Protein AF-A0A835HUF7-F1 (afdb_monomer)

Mean predicted aligned error: 12.21 Å

Structure (mmCIF, N/CA/C/O backbone):
data_AF-A0A835HUF7-F1
#
_entry.id   AF-A0A835HUF7-F1
#
loop_
_atom_site.group_PDB
_atom_site.id
_atom_site.type_symbol
_atom_site.label_atom_id
_atom_site.label_alt_id
_atom_site.label_comp_id
_atom_site.label_asym_id
_atom_site.label_entity_id
_atom_site.label_seq_id
_atom_site.pdbx_PDB_ins_code
_atom_site.Cartn_x
_atom_site.Cartn_y
_atom_site.Cartn_z
_atom_site.occupancy
_atom_site.B_iso_or_equiv
_atom_site.auth_seq_id
_atom_site.auth_comp_id
_atom_site.auth_asym_id
_atom_site.auth_atom_id
_atom_site.pdbx_PDB_model_num
ATOM 1 N N . MET A 1 1 ? -11.263 0.679 13.165 1.00 40.03 1 MET A N 1
ATOM 2 C CA . MET A 1 1 ? -10.440 0.193 12.040 1.00 40.03 1 MET A CA 1
ATOM 3 C C . MET A 1 1 ? -9.011 0.173 12.537 1.00 40.03 1 MET A C 1
ATOM 5 O O . MET A 1 1 ? -8.499 1.245 12.825 1.00 40.03 1 MET A O 1
ATOM 9 N N . LEU A 1 2 ? -8.419 -1.000 12.745 1.00 31.42 2 LEU A N 1
ATOM 10 C CA . LEU A 1 2 ? -7.024 -1.099 13.158 1.00 31.42 2 LEU A CA 1
ATOM 11 C C . LEU A 1 2 ? -6.184 -0.832 11.910 1.00 31.42 2 LEU A C 1
ATOM 13 O O . LEU A 1 2 ? -5.929 -1.672 11.052 1.00 31.42 2 LEU A O 1
ATOM 17 N N . VAL A 1 3 ? -5.823 0.429 11.747 1.00 42.91 3 VAL A N 1
ATOM 18 C CA . VAL A 1 3 ? -4.884 0.807 10.714 1.00 42.91 3 VAL A CA 1
ATOM 19 C C . VAL A 1 3 ? -3.527 0.358 11.233 1.00 42.91 3 VAL A C 1
ATOM 21 O O . VAL A 1 3 ? -2.909 1.056 12.028 1.00 42.91 3 VAL A O 1
ATOM 24 N N . GLY A 1 4 ? -3.015 -0.785 10.775 1.00 53.16 4 GLY A N 1
ATOM 25 C CA . GLY A 1 4 ? -1.569 -0.963 10.790 1.00 53.16 4 GLY A CA 1
ATOM 26 C C . GLY A 1 4 ? -0.979 0.193 9.986 1.00 53.16 4 GLY A C 1
ATOM 27 O O . GLY A 1 4 ? -0.985 0.150 8.760 1.00 53.16 4 GLY A O 1
ATOM 28 N N . ILE A 1 5 ? -0.563 1.270 10.666 1.00 59.62 5 ILE A N 1
ATOM 29 C CA . ILE A 1 5 ? -0.221 2.554 10.026 1.00 59.62 5 ILE A CA 1
ATOM 30 C C . ILE A 1 5 ? 0.834 2.346 8.952 1.00 59.62 5 ILE A C 1
ATOM 32 O O . ILE A 1 5 ? 0.832 2.986 7.900 1.00 59.62 5 ILE A O 1
ATOM 36 N N . PHE A 1 6 ? 1.735 1.412 9.218 1.00 61.56 6 PHE A N 1
ATOM 37 C CA . PHE A 1 6 ? 2.826 1.098 8.336 1.00 61.56 6 PHE A CA 1
ATOM 38 C C . PHE A 1 6 ? 2.765 -0.356 7.905 1.00 61.56 6 PHE A C 1
ATOM 40 O O . PHE A 1 6 ? 2.598 -1.270 8.711 1.00 61.56 6 PHE A O 1
ATOM 47 N N . CYS A 1 7 ? 2.991 -0.553 6.612 1.00 62.28 7 CYS A N 1
ATOM 48 C CA . CYS A 1 7 ? 3.240 -1.862 6.043 1.00 62.28 7 CYS A CA 1
ATOM 49 C C . CYS A 1 7 ? 4.424 -2.519 6.771 1.00 62.28 7 CYS A C 1
ATOM 51 O O . CYS A 1 7 ? 5.511 -1.942 6.819 1.00 62.28 7 CYS A O 1
ATOM 53 N N . MET A 1 8 ? 4.242 -3.742 7.281 1.00 59.22 8 MET A N 1
ATOM 54 C CA . MET A 1 8 ? 5.285 -4.488 8.014 1.00 59.22 8 MET A CA 1
ATOM 55 C C . MET A 1 8 ? 6.490 -4.903 7.145 1.00 59.22 8 MET A C 1
ATOM 57 O O . MET A 1 8 ? 7.496 -5.394 7.651 1.00 59.22 8 MET A O 1
ATOM 61 N N . VAL A 1 9 ? 6.402 -4.707 5.829 1.00 59.88 9 VAL A N 1
ATOM 62 C CA . VAL A 1 9 ? 7.364 -5.186 4.833 1.00 59.88 9 VAL A CA 1
ATOM 63 C C . VAL A 1 9 ? 8.156 -3.994 4.275 1.00 59.88 9 VAL A C 1
ATOM 65 O O . VAL A 1 9 ? 7.687 -3.311 3.361 1.00 59.88 9 VAL A O 1
ATOM 68 N N . LEU A 1 10 ? 9.331 -3.686 4.850 1.00 54.75 10 LEU A N 1
ATOM 69 C CA . LEU A 1 10 ? 10.110 -2.476 4.522 1.00 54.75 10 LEU A CA 1
ATOM 70 C C . LEU A 1 10 ? 11.591 -2.741 4.227 1.00 54.75 10 LEU A C 1
ATOM 72 O O . LEU A 1 10 ? 12.279 -3.456 4.945 1.00 54.75 10 LEU A O 1
ATOM 76 N N . GLN A 1 11 ? 12.078 -2.081 3.172 1.00 48.53 11 GLN A N 1
ATOM 77 C CA . GLN A 1 11 ? 13.411 -2.230 2.573 1.00 48.53 11 GLN A CA 1
ATOM 78 C C . GLN A 1 11 ? 14.535 -1.479 3.318 1.00 48.53 11 GLN A C 1
ATOM 80 O O . GLN A 1 11 ? 15.694 -1.859 3.194 1.00 48.53 11 GLN A O 1
ATOM 85 N N . ALA A 1 12 ? 14.221 -0.424 4.079 1.00 52.81 12 ALA A N 1
ATOM 86 C CA . ALA A 1 12 ? 15.200 0.391 4.809 1.00 52.81 12 ALA A CA 1
ATOM 87 C C . ALA A 1 12 ? 14.906 0.339 6.311 1.00 52.81 12 ALA A C 1
ATOM 89 O O . ALA A 1 12 ? 14.293 1.263 6.843 1.00 52.81 12 ALA A O 1
ATOM 90 N N . CYS A 1 13 ? 15.275 -0.786 6.936 1.00 63.12 13 CYS A N 1
ATOM 91 C CA . CYS A 1 13 ? 15.188 -1.125 8.365 1.00 63.12 13 CYS A CA 1
ATOM 92 C C . CYS A 1 13 ? 14.581 -0.029 9.267 1.00 63.12 13 CYS A C 1
ATOM 94 O O . CYS A 1 13 ? 15.294 0.672 9.978 1.00 63.12 13 CYS A O 1
ATOM 96 N N . GLY A 1 14 ? 13.255 0.133 9.212 1.00 65.81 14 GLY A N 1
ATOM 97 C CA . GLY A 1 14 ? 12.478 0.994 10.109 1.00 65.81 14 GLY A CA 1
ATOM 98 C C . GLY A 1 14 ? 12.497 2.510 9.855 1.00 65.81 14 GLY A C 1
ATOM 99 O O . GLY A 1 14 ? 11.649 3.192 10.430 1.00 65.81 14 GLY A O 1
ATOM 100 N N . LEU A 1 15 ? 13.383 3.048 9.004 1.00 78.25 15 LEU A N 1
ATOM 101 C CA . LEU A 1 15 ? 13.496 4.500 8.782 1.00 78.25 15 LEU A CA 1
ATOM 102 C C . LEU A 1 15 ? 12.525 5.003 7.707 1.00 78.25 15 LEU A C 1
ATOM 104 O O . LEU A 1 15 ? 11.803 5.974 7.916 1.00 78.25 15 LEU A O 1
ATOM 108 N N . VAL A 1 16 ? 12.490 4.323 6.558 1.00 79.00 16 VAL A N 1
ATOM 109 C CA . VAL A 1 16 ? 11.540 4.631 5.483 1.00 79.00 16 VAL A CA 1
ATOM 110 C C . VAL A 1 16 ? 10.361 3.685 5.609 1.00 79.00 16 VAL A C 1
ATOM 112 O O . VAL A 1 16 ? 10.524 2.470 5.479 1.00 79.00 16 VAL A O 1
ATOM 115 N N . LYS A 1 17 ? 9.175 4.248 5.841 1.00 83.31 17 LYS A N 1
ATOM 116 C CA . LYS A 1 17 ? 7.933 3.496 6.015 1.00 83.31 17 LYS A CA 1
ATOM 117 C C . LYS A 1 17 ? 6.947 3.821 4.899 1.00 83.31 17 LYS A C 1
ATOM 119 O O . LYS A 1 17 ? 6.880 4.954 4.435 1.00 83.31 17 LYS A O 1
ATOM 124 N N . ASN A 1 18 ? 6.190 2.814 4.477 1.00 84.56 18 ASN A N 1
ATOM 125 C CA . ASN A 1 18 ? 5.095 2.968 3.525 1.00 84.56 18 ASN A CA 1
ATOM 126 C C . ASN A 1 18 ? 3.781 2.805 4.285 1.00 84.56 18 ASN A C 1
ATOM 128 O O . ASN A 1 18 ? 3.663 1.884 5.098 1.00 84.56 18 ASN A O 1
ATOM 132 N N . LEU A 1 19 ? 2.817 3.673 3.996 1.00 88.62 19 LEU A N 1
ATOM 133 C CA . LEU A 1 19 ? 1.472 3.585 4.553 1.00 88.62 19 LEU A CA 1
ATOM 134 C C . LEU A 1 19 ? 0.781 2.307 4.052 1.00 88.62 19 LEU A C 1
ATOM 136 O O . LEU A 1 19 ? 1.002 1.876 2.913 1.00 88.62 19 LEU A O 1
ATOM 140 N N . ALA A 1 20 ? -0.026 1.688 4.910 1.00 88.56 20 ALA A N 1
ATOM 141 C CA . ALA A 1 20 ? -0.943 0.633 4.493 1.00 88.56 20 ALA A CA 1
ATOM 142 C C . ALA A 1 20 ? -2.089 1.198 3.629 1.00 88.56 20 ALA A C 1
ATOM 144 O O . ALA A 1 20 ? -2.308 2.410 3.580 1.00 88.56 20 ALA A O 1
ATOM 145 N N . LEU A 1 21 ? -2.813 0.325 2.922 1.00 86.81 21 LEU A N 1
ATOM 146 C CA . LEU A 1 21 ? -3.797 0.738 1.909 1.00 86.81 21 LEU A CA 1
ATOM 147 C C . LEU A 1 21 ? -4.956 1.590 2.460 1.00 86.81 21 LEU A C 1
ATOM 149 O O . LEU A 1 21 ? -5.461 2.441 1.737 1.00 86.81 21 LEU A O 1
ATOM 153 N N . MET A 1 22 ? -5.368 1.371 3.713 1.00 87.06 22 MET A N 1
ATOM 154 C CA . MET A 1 22 ? -6.513 2.054 4.343 1.00 87.06 22 MET A CA 1
ATOM 155 C C . MET A 1 22 ? -6.110 3.152 5.335 1.00 87.06 22 MET A C 1
ATOM 157 O O . MET A 1 22 ? -6.940 3.611 6.118 1.00 87.06 22 MET A O 1
ATOM 161 N N . VAL A 1 23 ? -4.843 3.573 5.341 1.00 86.19 23 VAL A N 1
ATOM 162 C CA . VAL A 1 23 ? -4.401 4.647 6.236 1.00 86.19 23 VAL A CA 1
ATOM 163 C C . VAL A 1 23 ? -5.037 5.966 5.821 1.00 86.19 23 VAL A C 1
ATOM 165 O O . VAL A 1 23 ? -4.908 6.392 4.674 1.00 86.19 23 VAL A O 1
ATOM 168 N N . TYR A 1 24 ? -5.643 6.652 6.786 1.00 84.94 24 TYR A N 1
ATOM 169 C CA . TYR A 1 24 ? -6.109 8.021 6.628 1.00 84.94 24 TYR A CA 1
ATOM 170 C C . TYR A 1 24 ? -5.304 8.948 7.540 1.00 84.94 24 TYR A C 1
ATOM 172 O O . TYR A 1 24 ? -5.243 8.735 8.748 1.00 84.94 24 TYR A O 1
ATOM 180 N N . ILE A 1 25 ? -4.674 9.972 6.960 1.00 84.06 25 ILE A N 1
ATOM 181 C CA . ILE A 1 25 ? -3.936 10.986 7.721 1.00 84.06 25 ILE A CA 1
ATOM 182 C C . ILE A 1 25 ? -4.897 12.119 8.060 1.00 84.06 25 ILE A C 1
ATOM 184 O O . ILE A 1 25 ? -5.559 12.673 7.181 1.00 84.06 25 ILE A O 1
ATOM 188 N N . THR A 1 26 ? -4.960 12.475 9.339 1.00 79.75 26 THR A N 1
ATOM 189 C CA . THR A 1 26 ? -5.807 13.563 9.819 1.00 79.75 26 THR A CA 1
ATOM 190 C C . THR A 1 26 ? -5.375 14.902 9.215 1.00 79.75 26 THR A C 1
ATOM 192 O O . THR A 1 26 ? -4.208 15.291 9.237 1.00 79.75 26 THR A O 1
ATOM 195 N N . VAL A 1 27 ? -6.347 15.633 8.669 1.00 80.19 27 VAL A N 1
ATOM 196 C CA . VAL A 1 27 ? -6.189 17.022 8.225 1.00 80.19 27 VAL A CA 1
ATOM 197 C C . VAL A 1 27 ? -6.819 17.852 9.339 1.00 80.19 27 VAL A C 1
ATOM 199 O O . VAL A 1 27 ? -8.037 17.844 9.468 1.00 80.19 27 VAL A O 1
ATOM 202 N N . GLY A 1 28 ? -5.997 18.413 10.232 1.00 74.06 28 GLY A N 1
ATOM 203 C CA . GLY A 1 28 ? -6.415 18.920 11.550 1.00 74.06 28 GLY A CA 1
ATOM 204 C C . GLY A 1 28 ? -7.726 19.724 11.585 1.00 74.06 28 GLY A C 1
ATOM 205 O O . GLY A 1 28 ? -8.058 20.454 10.653 1.00 74.06 28 GLY A O 1
ATOM 206 N N . SER A 1 29 ? -8.460 19.607 12.693 1.00 80.56 29 SER A N 1
ATOM 207 C CA . SER A 1 29 ? -9.758 20.254 12.915 1.00 80.56 29 SER A CA 1
ATOM 208 C C . SER A 1 29 ? -9.685 21.363 13.967 1.00 80.56 29 SER A C 1
ATOM 210 O O . SER A 1 29 ? -8.829 21.350 14.852 1.00 80.56 29 SER A O 1
ATOM 212 N N . ALA A 1 30 ? -10.616 22.319 13.903 1.00 80.50 30 ALA A N 1
ATOM 213 C CA . ALA A 1 30 ? -10.747 23.346 14.933 1.00 80.50 30 ALA A CA 1
ATOM 214 C C . ALA A 1 30 ? -11.143 22.718 16.282 1.00 80.50 30 ALA A C 1
ATOM 216 O O . ALA A 1 30 ? -12.067 21.910 16.343 1.00 80.50 30 ALA A O 1
ATOM 217 N N . ALA A 1 31 ? -10.458 23.108 17.361 1.00 77.69 31 ALA A N 1
ATOM 218 C CA . ALA A 1 31 ? -10.723 22.596 18.708 1.00 77.69 31 ALA A CA 1
ATOM 219 C C . ALA A 1 31 ? -11.879 23.321 19.421 1.00 77.69 31 ALA A C 1
ATOM 221 O O . ALA A 1 31 ? -12.443 22.772 20.363 1.00 77.69 31 ALA A O 1
ATOM 222 N N . ASN A 1 32 ? -12.248 24.527 18.971 1.00 81.31 32 ASN A N 1
ATOM 223 C CA . ASN A 1 32 ? -13.249 25.367 19.639 1.00 81.31 32 ASN A CA 1
ATOM 224 C C . ASN A 1 32 ? -14.599 24.664 19.870 1.00 81.31 32 ASN A C 1
ATOM 226 O O . ASN A 1 32 ? -15.062 24.712 21.002 1.00 81.31 32 ASN A O 1
ATOM 230 N N . PRO A 1 33 ? -15.194 23.938 18.899 1.00 84.31 33 PRO A N 1
ATOM 231 C CA . PRO A 1 33 ? -16.480 23.270 19.129 1.00 84.31 33 PRO A CA 1
ATOM 232 C C . PRO A 1 33 ? -16.418 22.200 20.226 1.00 84.31 33 PRO A C 1
ATOM 234 O O . PRO A 1 33 ? -17.393 21.959 20.928 1.00 84.31 33 PRO A O 1
ATOM 237 N N . ILE A 1 34 ? -15.260 21.550 20.384 1.00 80.94 34 ILE A N 1
ATOM 238 C CA . ILE A 1 34 ? -15.044 20.543 21.428 1.00 80.94 34 ILE A CA 1
ATOM 239 C C . ILE A 1 34 ? -14.906 21.227 22.790 1.00 80.94 34 ILE A C 1
ATOM 241 O O . ILE A 1 34 ? -15.424 20.720 23.780 1.00 80.94 34 ILE A O 1
ATOM 245 N N . LEU A 1 35 ? -14.224 22.375 22.845 1.00 80.81 35 LEU A N 1
ATOM 246 C CA . LEU A 1 35 ? -14.099 23.163 24.070 1.00 80.81 35 LEU A CA 1
ATOM 247 C C . LEU A 1 35 ? -15.459 23.708 24.519 1.00 80.81 35 LEU A C 1
ATOM 249 O O . LEU A 1 35 ? -15.814 23.506 25.673 1.00 80.81 35 LEU A O 1
ATOM 253 N N . GLU A 1 36 ? -16.243 24.287 23.606 1.00 82.00 36 GLU A N 1
ATOM 254 C CA . GLU A 1 36 ? -17.611 24.754 23.879 1.00 82.00 36 GLU A CA 1
ATOM 255 C C . GLU A 1 36 ? -18.495 23.609 24.398 1.00 82.00 36 GLU A C 1
ATOM 257 O O . GLU A 1 36 ? -19.159 23.745 25.422 1.00 82.00 36 GLU A O 1
ATOM 262 N N . PHE A 1 37 ? -18.433 22.432 23.763 1.00 82.25 37 PHE A N 1
ATOM 263 C CA . PHE A 1 37 ? -19.165 21.255 24.231 1.00 82.25 37 PHE A CA 1
ATOM 264 C C . PHE A 1 37 ? -18.749 20.819 25.647 1.00 82.25 37 PHE A C 1
ATOM 266 O O . PHE A 1 37 ? -19.599 20.490 26.474 1.00 82.25 37 PHE A O 1
ATOM 273 N N . LEU A 1 38 ? -17.445 20.802 25.942 1.00 78.12 38 LEU A N 1
ATOM 274 C CA . LEU A 1 38 ? -16.933 20.439 27.265 1.00 78.12 38 LEU A CA 1
ATOM 275 C C . LEU A 1 38 ? -17.295 21.482 28.332 1.00 78.12 38 LEU A C 1
ATOM 277 O O . LEU A 1 38 ? -17.541 21.102 29.476 1.00 78.12 38 LEU A O 1
ATOM 281 N N . GLU A 1 39 ? -17.355 22.764 27.977 1.00 74.69 39 GLU A N 1
ATOM 282 C CA . GLU A 1 39 ? -17.824 23.835 28.862 1.00 74.69 39 GLU A CA 1
ATOM 283 C C . GLU A 1 39 ? -19.316 23.672 29.191 1.00 74.69 39 GLU A C 1
ATOM 285 O O . GLU A 1 39 ? -19.693 23.767 30.356 1.00 74.69 39 GLU A O 1
ATOM 290 N N . GLU A 1 40 ? -20.156 23.336 28.208 1.00 74.75 40 GLU A N 1
ATOM 291 C CA . GLU A 1 40 ? -21.595 23.122 28.422 1.00 74.75 40 GLU A CA 1
ATOM 292 C C . GLU A 1 40 ? -21.907 21.852 29.232 1.00 74.75 40 GLU A C 1
ATOM 294 O O . GLU A 1 40 ? -22.824 21.844 30.056 1.00 74.75 40 GLU A O 1
ATOM 299 N N . TRP A 1 41 ? -21.162 20.764 29.000 1.00 69.25 41 TRP A N 1
ATOM 300 C CA . TRP A 1 41 ? -21.401 19.465 29.643 1.00 69.25 41 TRP A CA 1
ATOM 301 C C . TRP A 1 41 ? -20.648 19.257 30.957 1.00 69.25 41 TRP A C 1
ATOM 303 O O . TRP A 1 41 ? -21.045 18.405 31.757 1.00 69.25 41 TRP A O 1
ATOM 313 N N . SER A 1 42 ? -19.589 20.024 31.230 1.00 59.88 42 SER A N 1
ATOM 314 C CA . SER A 1 42 ? -18.983 20.059 32.561 1.00 59.88 42 SER A CA 1
ATOM 315 C C . SER A 1 42 ? -19.825 20.948 33.477 1.00 59.88 42 SER A C 1
ATOM 317 O O . SER A 1 42 ? -19.503 22.089 33.784 1.00 59.88 42 SER A O 1
ATOM 319 N N . THR A 1 43 ? -20.948 20.409 33.950 1.00 47.59 43 THR A N 1
ATOM 320 C CA . THR A 1 43 ? -21.776 21.017 35.002 1.00 47.59 43 THR A CA 1
ATOM 321 C C . THR A 1 43 ? -21.068 20.999 36.363 1.00 47.59 43 THR A C 1
ATOM 323 O O . THR A 1 43 ? -21.529 20.370 37.309 1.00 47.59 43 THR A O 1
ATOM 326 N N . GLU A 1 44 ? -19.948 21.708 36.468 1.00 49.00 44 GLU A N 1
ATOM 327 C CA . GLU A 1 44 ? -19.490 22.401 37.668 1.00 49.00 44 GLU A CA 1
ATOM 328 C C . GLU A 1 44 ? -18.974 23.762 37.200 1.00 49.00 44 GLU A C 1
ATOM 330 O O . GLU A 1 44 ? -17.880 23.849 36.657 1.00 49.00 44 GLU A O 1
ATOM 335 N N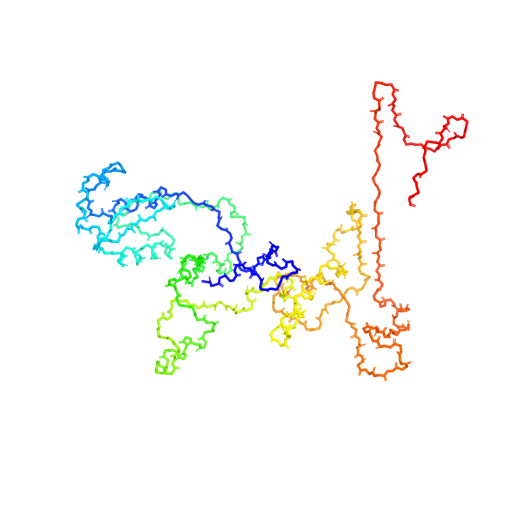 . ASN A 1 45 ? -19.805 24.799 37.367 1.00 41.22 45 ASN A N 1
ATOM 336 C CA . ASN A 1 45 ? -19.543 26.200 37.029 1.00 41.22 45 ASN A CA 1
ATOM 337 C C . ASN A 1 45 ? -18.100 26.635 37.354 1.00 41.22 45 ASN A C 1
ATOM 339 O O . ASN A 1 45 ? -17.829 27.126 38.449 1.00 41.22 45 ASN A O 1
ATOM 343 N N . PHE A 1 46 ? -17.192 26.520 36.394 1.00 45.84 46 PHE A N 1
ATOM 344 C CA . PHE A 1 46 ? -15.889 27.167 36.432 1.00 45.84 46 PHE A CA 1
ATOM 345 C C . PHE A 1 46 ? -15.721 27.918 35.124 1.00 45.84 46 PHE A C 1
ATOM 347 O O . PHE A 1 46 ? -15.051 27.474 34.196 1.00 45.84 46 PHE A O 1
ATOM 354 N N . GLU A 1 47 ? -16.374 29.076 35.062 1.00 41.69 47 GLU A N 1
ATOM 355 C CA . GLU A 1 47 ? -16.086 30.073 34.045 1.00 41.69 47 GLU A CA 1
ATOM 356 C C . GLU A 1 47 ? -14.569 30.335 34.007 1.00 41.69 47 GLU A C 1
ATOM 358 O O . GLU A 1 47 ? -13.948 30.748 34.992 1.00 41.69 47 GLU A O 1
ATOM 363 N N . VAL A 1 48 ? -14.019 30.161 32.808 1.00 41.06 48 VAL A N 1
ATOM 364 C CA . VAL A 1 48 ? -12.713 30.621 32.333 1.00 41.06 48 VAL A CA 1
ATOM 365 C C . VAL A 1 48 ? -11.481 29.811 32.791 1.00 41.06 48 VAL A C 1
ATOM 367 O O . VAL A 1 48 ? -11.150 29.661 33.968 1.00 41.06 48 VAL A O 1
ATOM 370 N N . ILE A 1 49 ? -10.707 29.414 31.776 1.00 46.75 49 ILE A N 1
ATOM 371 C CA . ILE A 1 49 ? -9.373 28.784 31.751 1.00 46.75 49 ILE A CA 1
ATOM 372 C C . ILE A 1 49 ? -8.346 29.278 32.818 1.00 46.75 49 ILE A C 1
ATOM 374 O O . ILE A 1 49 ? -7.503 28.478 33.222 1.00 46.75 49 ILE A O 1
ATOM 378 N N . PRO A 1 50 ? -8.386 30.509 33.381 1.00 43.16 50 PRO A N 1
ATOM 379 C CA . PRO A 1 50 ? -7.525 30.901 34.505 1.00 43.16 50 PRO A CA 1
ATOM 380 C C . PRO A 1 50 ? -8.017 30.492 35.909 1.00 43.16 50 PRO A C 1
ATOM 382 O O . PRO A 1 50 ? -7.238 30.599 36.860 1.00 43.16 50 PRO A O 1
ATOM 385 N N . LYS A 1 51 ? -9.279 30.073 36.094 1.00 41.16 51 LYS A N 1
ATOM 386 C CA . LYS A 1 51 ? -9.862 29.763 37.420 1.00 41.16 51 LYS A CA 1
ATOM 387 C C . LYS A 1 51 ? -9.754 28.293 37.836 1.00 41.16 51 LYS A C 1
ATOM 389 O O . LYS A 1 51 ? -9.668 28.018 39.033 1.00 41.16 51 LYS A O 1
ATOM 394 N N . ILE A 1 52 ? -9.645 27.373 36.873 1.00 49.12 52 ILE A N 1
ATOM 395 C CA . ILE A 1 52 ? -9.487 25.918 37.092 1.00 49.12 52 ILE A CA 1
ATOM 396 C C . ILE A 1 52 ? -8.304 25.589 38.021 1.00 49.12 52 ILE A C 1
ATOM 398 O O . ILE A 1 52 ? -8.378 24.663 38.823 1.00 49.12 52 ILE A O 1
ATOM 402 N N . LEU A 1 53 ? -7.229 26.384 37.988 1.00 46.97 53 LEU A N 1
ATOM 403 C CA . LEU A 1 5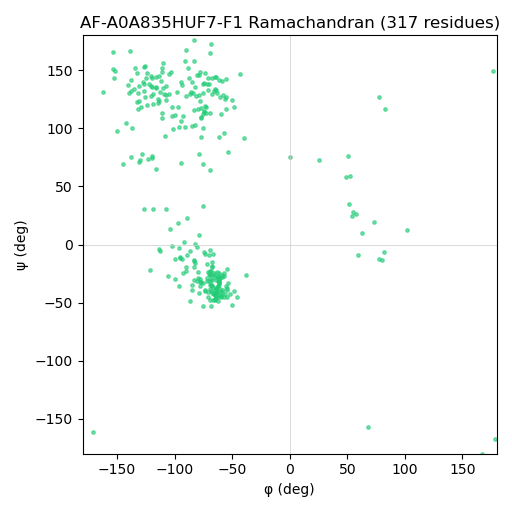3 ? -6.052 26.183 38.844 1.00 46.97 53 LEU A CA 1
ATOM 404 C C . LEU A 1 53 ? -6.183 26.769 40.262 1.00 46.97 53 LEU A C 1
ATOM 406 O O . LEU A 1 53 ? -5.347 26.463 41.109 1.00 46.97 53 LEU A O 1
ATOM 410 N N . ARG A 1 54 ? -7.177 27.627 40.537 1.00 48.88 54 ARG A N 1
ATOM 411 C CA . ARG A 1 54 ? -7.289 28.349 41.822 1.00 48.88 54 ARG A CA 1
ATOM 412 C C . ARG A 1 54 ? -8.379 27.833 42.755 1.00 48.88 54 ARG A C 1
ATOM 414 O O . ARG A 1 54 ? -8.227 27.998 43.961 1.00 48.88 54 ARG A O 1
ATOM 421 N N . GLU A 1 55 ? -9.448 27.235 42.236 1.00 52.94 55 GLU A N 1
ATOM 422 C CA . GLU A 1 55 ? -10.636 26.899 43.042 1.00 52.94 55 GLU A CA 1
ATOM 423 C C . GLU A 1 55 ? -10.864 25.385 43.231 1.00 52.94 55 GLU A C 1
ATOM 425 O O . GLU A 1 55 ? -11.716 24.985 44.025 1.00 52.94 55 GLU A O 1
ATOM 430 N N . ILE A 1 56 ? -10.067 24.520 42.589 1.00 60.25 56 ILE A N 1
ATOM 431 C CA . ILE A 1 56 ? -10.140 23.069 42.812 1.00 60.25 56 ILE A CA 1
ATOM 432 C C . ILE A 1 56 ? -9.392 22.709 44.100 1.00 60.25 56 ILE A C 1
ATOM 434 O O . ILE A 1 56 ? -8.172 22.853 44.196 1.00 60.25 56 ILE A O 1
ATOM 438 N N . SER A 1 57 ? -10.119 22.182 45.088 1.00 64.19 57 SER A N 1
ATOM 439 C CA . SER A 1 57 ? -9.506 21.612 46.290 1.00 64.19 57 SER A CA 1
ATOM 440 C C . SER A 1 57 ? -8.591 20.436 45.908 1.00 64.19 57 SER A C 1
ATOM 442 O O . SER A 1 57 ? -9.069 19.488 45.272 1.00 64.19 57 SER A O 1
ATOM 444 N N . PRO A 1 58 ? -7.308 20.423 46.331 1.00 68.75 58 PRO A N 1
ATOM 445 C CA . PRO A 1 58 ? -6.378 19.325 46.051 1.00 68.75 58 PRO A CA 1
ATOM 446 C C . PRO A 1 58 ? -6.884 17.943 46.486 1.00 68.75 58 PRO A C 1
ATOM 448 O O . PRO A 1 58 ? -6.430 16.930 45.961 1.00 68.75 58 PRO A O 1
ATOM 451 N N . ALA A 1 59 ? -7.848 17.894 47.411 1.00 72.06 59 ALA A N 1
ATOM 452 C CA . ALA A 1 59 ? -8.460 16.662 47.897 1.00 72.06 59 ALA A CA 1
ATOM 453 C C . ALA A 1 59 ? -9.355 15.951 46.861 1.00 72.06 59 ALA A C 1
ATOM 455 O O . ALA A 1 59 ? -9.536 14.741 46.956 1.00 72.06 59 ALA A O 1
ATOM 456 N N . VAL A 1 60 ? -9.910 16.671 45.878 1.00 70.50 60 VAL A N 1
ATOM 457 C CA . VAL A 1 60 ? -10.854 16.112 44.884 1.00 70.50 60 VAL A CA 1
ATOM 458 C C . VAL A 1 60 ? -10.123 15.567 43.650 1.00 70.50 60 VAL A C 1
ATOM 460 O O . VAL A 1 60 ? -10.616 14.671 42.969 1.00 70.50 60 VAL A O 1
ATOM 463 N N . ILE A 1 61 ? -8.905 16.054 43.389 1.00 70.94 61 ILE A N 1
ATOM 464 C CA . ILE A 1 61 ? -8.096 15.704 42.211 1.00 70.94 61 ILE A CA 1
ATOM 465 C C . ILE A 1 61 ? -7.817 14.193 42.084 1.00 70.94 61 ILE A C 1
ATOM 467 O O . ILE A 1 61 ? -7.874 13.700 40.960 1.00 70.94 61 ILE A O 1
ATOM 471 N N . PRO A 1 62 ? -7.541 13.429 43.162 1.00 77.81 62 PRO A N 1
ATOM 472 C CA . PRO A 1 62 ? -7.311 11.987 43.049 1.00 77.81 62 PRO A CA 1
ATOM 473 C C . PRO A 1 62 ? -8.558 11.181 42.660 1.00 77.81 62 PRO A C 1
ATOM 475 O O . PRO A 1 62 ? -8.421 10.065 42.173 1.00 77.81 62 PRO A O 1
ATOM 478 N N . GLN A 1 63 ? -9.761 11.713 42.904 1.00 77.88 63 GLN A N 1
ATOM 479 C CA . GLN A 1 63 ? -11.032 11.012 42.675 1.00 77.88 63 GLN A CA 1
ATOM 480 C C . GLN A 1 63 ? -11.713 11.420 41.362 1.00 77.88 63 GLN A C 1
ATOM 482 O O . GLN A 1 63 ? -12.658 10.762 40.932 1.00 77.88 63 GLN A O 1
ATOM 487 N N . ALA A 1 64 ? -11.253 12.499 40.725 1.00 76.00 64 ALA A N 1
ATOM 488 C CA . ALA A 1 64 ? -11.810 13.012 39.482 1.00 76.00 64 ALA A CA 1
ATOM 489 C C . ALA A 1 64 ? -10.901 12.694 38.289 1.00 76.00 64 ALA A C 1
ATOM 491 O O . ALA A 1 64 ? -9.674 12.691 38.391 1.00 76.00 64 ALA A O 1
ATOM 492 N N . THR A 1 65 ? -11.505 12.462 37.125 1.00 83.44 65 THR A N 1
ATOM 493 C CA . THR A 1 65 ? -10.748 12.212 35.893 1.00 83.44 65 THR A CA 1
ATOM 494 C C . THR A 1 65 ? -10.359 13.533 35.250 1.00 83.44 65 THR A C 1
ATOM 496 O O . THR A 1 65 ? -11.196 14.419 35.084 1.00 83.44 65 THR A O 1
ATOM 499 N N . LYS A 1 66 ? -9.081 13.674 34.894 1.00 84.50 66 LYS A N 1
ATOM 500 C CA . LYS A 1 66 ? -8.544 14.870 34.235 1.00 84.50 66 LYS A CA 1
ATOM 501 C C . LYS A 1 66 ? -8.828 14.810 32.737 1.00 84.50 66 LYS A C 1
ATOM 503 O O . LYS A 1 66 ? -8.605 13.774 32.118 1.00 84.50 66 LYS A O 1
ATOM 508 N N . ILE A 1 67 ? -9.274 15.924 32.165 1.00 83.56 67 ILE A N 1
ATOM 509 C CA . ILE A 1 67 ? -9.572 16.045 30.735 1.00 83.56 67 ILE A CA 1
ATOM 510 C C . ILE A 1 67 ? -8.496 16.899 30.072 1.00 83.56 67 ILE A C 1
ATOM 512 O O . ILE A 1 67 ? -8.271 18.046 30.467 1.00 83.56 67 ILE A O 1
ATOM 516 N N . PHE A 1 68 ? -7.861 16.344 29.042 1.00 84.94 68 PHE A N 1
ATOM 517 C CA . PHE A 1 68 ? -6.875 17.035 28.219 1.00 84.94 68 PHE A CA 1
ATOM 518 C C . PHE A 1 68 ? -7.387 17.159 26.785 1.00 84.94 68 PHE A C 1
ATOM 520 O O . PHE A 1 68 ? -7.879 16.187 26.219 1.00 84.94 68 PHE A O 1
ATOM 527 N N . VAL A 1 69 ? -7.237 18.344 26.193 1.00 83.56 69 VAL A N 1
ATOM 528 C CA . VAL A 1 69 ? -7.532 18.601 24.777 1.00 83.56 69 VAL A CA 1
ATOM 529 C C . VAL A 1 69 ? -6.270 19.169 24.144 1.00 83.56 69 VAL A C 1
ATOM 531 O O . VAL A 1 69 ? -5.758 20.189 24.599 1.00 83.56 69 VAL A O 1
ATOM 534 N N . ASN A 1 70 ? -5.730 18.489 23.128 1.00 82.94 70 ASN A N 1
ATOM 535 C CA . ASN A 1 70 ? -4.471 18.858 22.458 1.00 82.94 70 ASN A CA 1
ATOM 536 C C . ASN A 1 70 ? -3.289 19.085 23.427 1.00 82.94 70 ASN A C 1
ATOM 538 O O . ASN A 1 70 ? -2.459 19.966 23.219 1.00 82.94 70 ASN A O 1
ATOM 542 N N . GLY A 1 71 ? -3.231 18.314 24.519 1.00 82.69 71 GLY A N 1
ATOM 543 C CA . GLY A 1 71 ? -2.201 18.434 25.559 1.00 82.69 71 GLY A CA 1
ATOM 544 C C . GLY A 1 71 ? -2.440 19.541 26.595 1.00 82.69 71 GLY A C 1
ATOM 545 O O . GLY A 1 71 ? -1.730 19.594 27.597 1.00 82.69 71 GLY A O 1
ATOM 546 N N . CYS A 1 72 ? -3.454 20.392 26.421 1.00 80.56 72 CYS A N 1
ATOM 547 C CA . CYS A 1 72 ? -3.848 21.384 27.418 1.00 80.56 72 CYS A CA 1
ATOM 548 C C . CYS A 1 72 ? -4.815 20.768 28.435 1.00 80.56 72 CYS A C 1
ATOM 550 O O . CYS A 1 72 ? -5.801 20.137 28.055 1.00 80.56 72 CYS A O 1
ATOM 552 N N . TRP A 1 73 ? -4.554 20.963 29.732 1.00 80.56 73 TRP A N 1
ATOM 553 C CA . TRP A 1 73 ? -5.488 20.561 30.785 1.00 80.56 73 TRP A CA 1
ATOM 554 C C . TRP A 1 73 ? -6.688 21.511 30.787 1.00 80.56 73 TRP A C 1
ATOM 556 O O . TRP A 1 73 ? -6.532 22.694 31.083 1.00 80.56 73 TRP A O 1
ATOM 566 N N . VAL A 1 74 ? -7.868 20.992 30.438 1.00 77.50 74 VAL A N 1
ATOM 567 C CA . VAL A 1 74 ? -9.103 21.785 30.321 1.00 77.50 74 VAL A CA 1
ATOM 568 C C . VAL A 1 74 ? -9.940 21.710 31.593 1.00 77.50 74 VAL A C 1
ATOM 570 O O . VAL A 1 74 ? -10.544 22.698 31.980 1.00 77.50 74 VAL A O 1
ATOM 573 N N . GLY A 1 75 ? -9.971 20.568 32.284 1.00 75.31 75 GLY A N 1
ATOM 574 C CA . GLY A 1 75 ? -10.782 20.449 33.495 1.00 75.31 75 GLY A CA 1
ATOM 575 C C . GLY A 1 75 ? -10.756 19.073 34.145 1.00 75.31 75 GLY A C 1
ATOM 576 O O . GLY A 1 75 ? -9.917 18.222 33.828 1.00 75.31 75 GLY A O 1
ATOM 577 N N . ILE A 1 76 ? -11.674 18.869 35.088 1.00 77.31 76 ILE A N 1
ATOM 578 C CA . ILE A 1 76 ? -11.908 17.589 35.759 1.00 77.31 76 ILE A CA 1
ATOM 579 C C . ILE A 1 76 ? -13.370 17.179 35.601 1.00 77.31 76 ILE A C 1
ATOM 581 O O . ILE A 1 76 ? -14.254 18.027 35.560 1.00 77.31 76 ILE A O 1
ATOM 585 N N . HIS A 1 77 ? -13.629 15.876 35.535 1.00 79.69 77 HIS A N 1
ATOM 586 C CA . HIS A 1 77 ? -14.983 15.346 35.442 1.00 79.69 77 HIS A CA 1
ATOM 587 C C . HIS A 1 77 ? -15.167 14.163 36.393 1.00 79.69 77 HIS A C 1
ATOM 589 O O . HIS A 1 77 ? -14.317 13.272 36.475 1.00 79.69 77 HIS A O 1
ATOM 595 N N . ARG A 1 78 ? -16.285 14.161 37.131 1.00 77.56 78 ARG A N 1
ATOM 596 C CA . ARG A 1 78 ? -16.589 13.133 38.144 1.00 77.56 78 ARG A CA 1
ATOM 597 C C . ARG A 1 78 ? -17.086 11.821 37.535 1.00 77.56 78 ARG A C 1
ATOM 599 O O . ARG A 1 78 ? -16.851 10.765 38.104 1.00 77.56 78 ARG A O 1
ATOM 606 N N . ASN A 1 79 ? -17.755 11.881 36.382 1.00 82.19 79 ASN A N 1
ATOM 607 C CA . ASN A 1 79 ? -18.291 10.709 35.680 1.00 82.19 79 ASN A CA 1
ATOM 608 C C . ASN A 1 79 ? -17.756 10.609 34.234 1.00 82.19 79 ASN A C 1
ATOM 610 O O . ASN A 1 79 ? -18.462 10.965 33.289 1.00 82.19 79 ASN A O 1
ATOM 614 N N . PRO A 1 80 ? -16.485 10.222 34.035 1.00 83.31 80 PRO A N 1
ATOM 615 C CA . PRO A 1 80 ? -15.865 10.185 32.705 1.00 83.31 80 PRO A CA 1
ATOM 616 C C . PRO A 1 80 ? -16.544 9.198 31.745 1.00 83.31 80 PRO A C 1
ATOM 618 O O . PRO A 1 80 ? -16.537 9.417 30.538 1.00 83.31 80 PRO A O 1
ATOM 621 N N . GLU A 1 81 ? -17.158 8.130 32.257 1.00 86.69 81 GLU A N 1
ATOM 622 C CA . GLU A 1 81 ? -17.761 7.084 31.428 1.00 86.69 81 GLU A CA 1
ATOM 623 C C . GLU A 1 81 ? -18.936 7.619 30.601 1.00 86.69 81 GLU A C 1
ATOM 625 O O . GLU A 1 81 ? -19.041 7.351 29.401 1.00 86.69 81 GLU A O 1
ATOM 630 N N . PHE A 1 82 ? -19.801 8.422 31.226 1.00 86.56 82 PHE A N 1
ATOM 631 C CA . PHE A 1 82 ? -20.931 9.050 30.544 1.00 86.56 82 PHE A CA 1
ATOM 632 C C . PHE A 1 82 ? -20.474 10.072 29.494 1.00 86.56 82 PHE A C 1
ATOM 634 O O . PHE A 1 82 ? -21.021 10.113 28.388 1.00 86.56 82 PHE A O 1
ATOM 641 N N . LEU A 1 83 ? -19.427 10.841 29.806 1.00 84.81 83 LEU A N 1
ATOM 642 C CA . LEU A 1 83 ? -18.838 11.806 28.880 1.00 84.81 83 LEU A CA 1
ATOM 643 C C . LEU A 1 83 ? -18.273 11.108 27.634 1.00 84.81 83 LEU A C 1
ATOM 645 O O . LEU A 1 83 ? -18.607 11.487 26.514 1.00 84.81 83 LEU A O 1
ATOM 649 N N . VAL A 1 84 ? -17.480 10.047 27.811 1.00 86.19 84 VAL A N 1
ATOM 650 C CA . VAL A 1 84 ? -16.897 9.283 26.695 1.00 86.19 84 VAL A CA 1
ATOM 651 C C . VAL A 1 84 ? -17.983 8.629 25.838 1.00 86.19 84 VAL A C 1
ATOM 653 O O . VAL A 1 84 ? -17.902 8.677 24.611 1.00 86.19 84 VAL A O 1
ATOM 656 N N . LYS A 1 85 ? -19.026 8.052 26.453 1.00 86.62 85 LYS A N 1
ATOM 657 C CA . LYS A 1 85 ? -20.171 7.479 25.721 1.00 86.62 85 LYS A CA 1
ATOM 658 C C . LYS A 1 85 ? -20.874 8.528 24.859 1.00 86.62 85 LYS A C 1
ATOM 660 O O . LYS A 1 85 ? -21.147 8.263 23.690 1.00 86.62 85 LYS A O 1
ATOM 665 N N . THR A 1 86 ? -21.102 9.718 25.409 1.00 86.88 86 THR A N 1
ATOM 666 C CA . THR A 1 86 ? -21.747 10.826 24.692 1.00 86.88 86 THR A CA 1
ATOM 667 C C . THR A 1 86 ? -20.875 11.332 23.547 1.00 86.88 86 THR A C 1
ATOM 669 O O . THR A 1 86 ? -21.350 11.437 22.421 1.00 86.88 86 THR A O 1
ATOM 672 N N . LEU A 1 87 ? -19.582 11.572 23.791 1.00 85.06 87 LEU A N 1
ATOM 673 C CA . LEU A 1 87 ? -18.636 12.008 22.758 1.00 85.06 87 LEU A CA 1
ATOM 674 C C . LEU A 1 87 ? -18.536 10.999 21.606 1.00 85.06 87 LEU A C 1
ATOM 676 O O . LEU A 1 87 ? -18.556 11.386 20.440 1.00 85.06 87 LEU A O 1
ATOM 680 N N . ARG A 1 88 ? -18.496 9.696 21.912 1.00 84.56 88 ARG A N 1
ATOM 681 C CA . ARG A 1 88 ? -18.521 8.635 20.891 1.00 84.56 88 ARG A CA 1
ATOM 682 C C . ARG A 1 88 ? -19.825 8.635 20.097 1.00 84.56 88 ARG A C 1
ATOM 684 O O . ARG A 1 88 ? -19.798 8.461 18.883 1.00 84.56 88 ARG A O 1
ATOM 691 N N . GLN A 1 89 ? -20.961 8.854 20.754 1.00 84.56 89 GLN A N 1
ATOM 692 C CA . GLN A 1 89 ? -22.248 8.951 20.070 1.00 84.56 89 GLN A CA 1
ATOM 693 C C . GLN A 1 89 ? -22.310 10.172 19.141 1.00 84.56 89 GLN A C 1
ATOM 695 O O . GLN A 1 89 ? -22.726 10.025 17.994 1.00 84.56 89 GLN A O 1
ATOM 700 N N . LEU A 1 90 ? -21.818 11.331 19.591 1.00 82.69 90 LEU A N 1
ATOM 701 C CA . LEU A 1 90 ? -21.698 12.547 18.779 1.00 82.69 90 LEU A CA 1
ATOM 702 C C . LEU A 1 90 ? -20.709 12.395 17.617 1.00 82.69 90 LEU A C 1
ATOM 704 O O . LEU A 1 90 ? -20.869 13.049 16.595 1.00 82.69 90 LEU A O 1
ATOM 708 N N . ARG A 1 91 ? -19.692 11.534 17.748 1.00 81.38 91 ARG A N 1
ATOM 709 C CA . ARG A 1 91 ? -18.795 11.191 16.634 1.00 81.38 91 ARG A CA 1
ATOM 710 C C . ARG A 1 91 ? -19.491 10.324 15.583 1.00 81.38 91 ARG A C 1
ATOM 712 O O . ARG A 1 91 ? -19.271 10.520 14.394 1.00 81.38 91 ARG A O 1
ATOM 719 N N . ARG A 1 92 ? -20.296 9.349 16.017 1.00 79.25 92 ARG A N 1
ATOM 720 C CA . ARG A 1 92 ? -20.960 8.362 15.141 1.00 79.25 92 ARG A CA 1
ATOM 721 C C . ARG A 1 92 ? -22.215 8.897 14.463 1.00 79.25 92 ARG A C 1
ATOM 723 O O . ARG A 1 92 ? -22.569 8.435 13.388 1.00 79.25 92 ARG A O 1
ATOM 730 N N . GLN A 1 93 ? -22.893 9.844 15.097 1.00 70.62 93 GLN A N 1
ATOM 731 C CA . GLN A 1 93 ? -23.983 10.601 14.503 1.00 70.62 93 GLN A CA 1
ATOM 732 C C . GLN A 1 93 ? -23.357 11.873 13.964 1.00 70.62 93 GLN A C 1
ATOM 734 O O . GLN A 1 93 ? -22.972 12.727 14.750 1.00 70.62 93 GLN A O 1
ATOM 739 N N . THR A 1 94 ? -23.199 11.993 12.649 1.00 55.03 94 THR A N 1
ATOM 740 C CA . THR A 1 94 ? -22.629 13.207 12.048 1.00 55.03 94 THR A CA 1
ATOM 741 C C . THR A 1 94 ? -23.530 14.396 12.389 1.00 55.03 94 THR A C 1
ATOM 743 O O . THR A 1 94 ? -24.529 14.609 11.722 1.00 55.03 94 THR A O 1
ATOM 746 N N . ILE A 1 95 ? -23.213 15.086 13.492 1.00 46.72 95 ILE A N 1
ATOM 747 C CA . ILE A 1 95 ? -23.865 16.269 14.074 1.00 46.72 95 ILE A CA 1
ATOM 748 C C . ILE A 1 95 ? -25.356 16.385 13.703 1.00 46.72 95 ILE A C 1
ATOM 750 O O . ILE A 1 95 ? -25.763 17.265 12.950 1.00 46.72 95 ILE A O 1
ATOM 754 N N . GLU A 1 96 ? -26.189 15.526 14.286 1.00 34.06 96 GLU A N 1
ATOM 755 C CA . GLU A 1 96 ? -27.622 15.796 14.446 1.00 34.06 96 GLU A CA 1
ATOM 756 C C . GLU A 1 96 ? -28.037 15.516 15.890 1.00 34.06 96 GLU A C 1
ATOM 758 O O . GLU A 1 96 ? -28.750 14.561 16.178 1.00 34.06 96 GLU A O 1
ATOM 763 N N . VAL A 1 97 ? -27.603 16.363 16.829 1.00 29.83 97 VAL A N 1
ATOM 764 C CA . VAL A 1 97 ? -28.295 16.474 18.118 1.00 29.83 97 VAL A CA 1
ATOM 765 C C . VAL A 1 97 ? -28.304 17.931 18.587 1.00 29.83 97 VAL A C 1
ATOM 767 O O . VAL A 1 97 ? -27.317 18.432 19.111 1.00 29.83 97 VAL A O 1
ATOM 770 N N . PHE A 1 98 ? -29.460 18.588 18.465 1.00 31.56 98 PHE A N 1
ATOM 771 C CA . PHE A 1 98 ? -29.887 19.619 19.415 1.00 31.56 98 PHE A CA 1
ATOM 772 C C . PHE A 1 98 ? -31.293 19.261 19.924 1.00 31.56 98 PHE A C 1
ATOM 774 O O . PHE A 1 98 ? -32.178 19.028 19.098 1.00 31.56 98 PHE A O 1
ATOM 781 N N . PRO A 1 99 ? -31.560 19.292 21.246 1.00 34.22 99 PRO A N 1
ATOM 782 C CA . PRO A 1 99 ? -32.903 19.081 21.797 1.00 34.22 99 PRO A CA 1
ATOM 783 C C . PRO A 1 99 ? -33.895 20.229 21.526 1.00 34.22 99 PRO A C 1
ATOM 785 O O . PRO A 1 99 ? -35.080 20.067 21.789 1.00 34.22 99 PRO A O 1
ATOM 788 N N . ASN A 1 100 ? -33.446 21.381 21.001 1.00 33.47 100 ASN A N 1
ATOM 789 C CA . ASN A 1 100 ? -34.233 22.628 20.995 1.00 33.47 100 ASN A CA 1
ATOM 790 C C . ASN A 1 100 ? -34.403 23.305 19.618 1.00 33.47 100 ASN A C 1
ATOM 792 O O . ASN A 1 100 ? -34.551 24.521 19.534 1.00 33.47 100 ASN A O 1
ATOM 796 N N . GLY A 1 101 ? -34.435 22.535 18.529 1.00 37.31 101 GLY A N 1
ATOM 797 C CA . GLY A 1 101 ? -35.244 22.889 17.354 1.00 37.31 101 GLY A CA 1
ATOM 798 C C . GLY A 1 101 ? -35.014 24.235 16.649 1.00 37.31 101 GLY A C 1
ATOM 799 O O . GLY A 1 101 ? -35.955 24.700 16.011 1.00 37.31 101 GLY A O 1
ATOM 800 N N . LYS A 1 102 ? -33.825 24.858 16.701 1.00 32.19 102 LYS A N 1
ATOM 801 C CA . LYS A 1 102 ? -33.432 25.937 15.768 1.00 32.19 102 LYS A CA 1
ATOM 802 C C . LYS A 1 102 ? -31.922 25.973 15.520 1.00 32.19 102 LYS A C 1
ATOM 804 O O . LYS A 1 102 ? -31.186 26.613 16.259 1.00 32.19 102 LYS A O 1
ATOM 809 N N . TRP A 1 103 ? -31.495 25.376 14.410 1.00 37.53 103 TRP A N 1
ATOM 810 C CA . TRP A 1 103 ? -30.343 25.852 13.644 1.00 37.53 103 TRP A CA 1
ATOM 811 C C . TRP A 1 103 ? -30.775 25.974 12.185 1.00 37.53 103 TRP A C 1
ATOM 813 O O . TRP A 1 103 ? -31.208 25.003 11.566 1.00 37.53 103 TRP A O 1
ATOM 823 N N . ASN A 1 104 ? -30.715 27.194 11.654 1.00 30.08 104 ASN A N 1
ATOM 824 C CA . ASN A 1 104 ? -30.982 27.451 10.247 1.00 30.08 104 ASN A CA 1
ATOM 825 C C . ASN A 1 104 ? -29.792 26.924 9.449 1.00 30.08 104 ASN A C 1
ATOM 827 O O . ASN A 1 104 ? -28.655 27.345 9.656 1.00 30.08 104 ASN A O 1
ATOM 831 N N . GLY A 1 105 ? -30.078 25.952 8.588 1.00 39.81 105 GLY A N 1
ATOM 832 C CA . GLY A 1 105 ? -29.088 25.162 7.882 1.00 39.81 105 GLY A CA 1
ATOM 833 C C . GLY A 1 105 ? -28.090 25.993 7.087 1.00 39.81 105 GLY A C 1
ATOM 834 O O . GLY A 1 105 ? -28.443 26.601 6.088 1.00 39.81 105 GLY A O 1
ATOM 835 N N . HIS A 1 106 ? -26.829 25.895 7.486 1.00 32.38 106 HIS A N 1
ATOM 836 C CA . HIS A 1 106 ? -25.680 25.840 6.589 1.00 32.38 106 HIS A CA 1
ATOM 837 C C . HIS A 1 106 ? -24.655 24.914 7.242 1.00 32.38 106 HIS A C 1
ATOM 839 O O . HIS A 1 106 ? -23.625 25.340 7.755 1.00 32.38 106 HIS A O 1
ATOM 845 N N . GLY A 1 107 ? -24.993 23.621 7.275 1.00 34.09 107 GLY A N 1
ATOM 846 C CA . GLY A 1 107 ? -24.030 22.579 7.606 1.00 34.09 107 GLY A CA 1
ATOM 847 C C . GLY A 1 107 ? -22.836 22.677 6.664 1.00 34.09 107 GLY A C 1
ATOM 848 O O . GLY A 1 107 ? -23.003 22.989 5.480 1.00 34.09 107 GLY A O 1
ATOM 849 N N . PHE A 1 108 ? -21.647 22.434 7.212 1.00 37.12 108 PHE A N 1
ATOM 850 C CA . PHE A 1 108 ? -20.372 22.326 6.512 1.00 37.12 108 PHE A CA 1
ATOM 851 C C . PHE A 1 108 ? -20.464 21.297 5.369 1.00 37.12 108 PHE A C 1
ATOM 853 O O . PHE A 1 108 ? -20.043 20.151 5.490 1.00 37.12 108 PHE A O 1
ATOM 860 N N . ARG A 1 109 ? -21.032 21.697 4.228 1.00 38.72 109 ARG A N 1
ATOM 861 C CA . ARG A 1 109 ? -20.898 20.972 2.970 1.00 38.72 109 ARG A CA 1
ATOM 862 C C . ARG A 1 109 ? -19.490 21.229 2.473 1.00 38.72 109 ARG A C 1
ATOM 864 O O . ARG A 1 109 ? -19.141 22.356 2.135 1.00 38.72 109 ARG A O 1
ATOM 871 N N . ASN A 1 110 ? -18.708 20.161 2.417 1.00 35.38 110 ASN A N 1
ATOM 872 C CA . ASN A 1 110 ? -17.435 20.130 1.719 1.00 35.38 110 ASN A CA 1
ATOM 873 C C . ASN A 1 110 ? -17.624 20.729 0.303 1.00 35.38 110 ASN A C 1
ATOM 875 O O . ASN A 1 110 ? -18.411 20.178 -0.474 1.00 35.38 110 ASN A O 1
ATOM 879 N N . PRO A 1 111 ? -16.948 21.836 -0.062 1.00 38.88 111 PRO A N 1
ATOM 880 C CA . PRO A 1 111 ? -17.131 22.488 -1.364 1.00 38.88 111 PRO A CA 1
ATOM 881 C C . PRO A 1 111 ? -16.594 21.662 -2.548 1.00 38.88 111 PRO A C 1
ATOM 883 O O . PRO A 1 111 ? -16.814 22.027 -3.697 1.00 38.88 111 PRO A O 1
ATOM 886 N N . ASN A 1 112 ? -15.952 20.518 -2.284 1.00 35.84 112 ASN A N 1
ATOM 887 C CA . ASN A 1 112 ? -15.369 19.634 -3.297 1.00 35.84 112 ASN A CA 1
ATOM 888 C C . ASN A 1 112 ? -16.263 18.445 -3.693 1.00 35.84 112 ASN A C 1
ATOM 890 O O . ASN A 1 112 ? -15.759 17.476 -4.257 1.00 35.84 112 ASN A O 1
ATOM 894 N N . ARG A 1 113 ? -17.578 18.480 -3.429 1.00 40.47 113 ARG A N 1
ATOM 895 C CA . ARG A 1 113 ? -18.502 17.418 -3.871 1.00 40.47 113 ARG A CA 1
ATOM 896 C C . ARG A 1 113 ? -18.787 17.545 -5.375 1.00 40.47 113 ARG A C 1
ATOM 898 O O . ARG A 1 113 ? -19.876 17.929 -5.793 1.00 40.47 113 ARG A O 1
ATOM 905 N N . VAL A 1 114 ? -17.774 17.261 -6.188 1.00 35.66 114 VAL A N 1
ATOM 906 C CA . VAL A 1 114 ? -17.902 17.110 -7.636 1.00 35.66 114 VAL A CA 1
ATOM 907 C C . VAL A 1 114 ? -18.326 15.669 -7.916 1.00 35.66 114 VAL A C 1
ATOM 909 O O . VAL A 1 114 ? -17.510 14.763 -7.868 1.00 35.66 114 VAL A O 1
ATOM 912 N N . LEU A 1 115 ? -19.622 15.503 -8.195 1.00 39.19 115 LEU A N 1
ATOM 913 C CA . LEU A 1 115 ? -20.208 14.455 -9.042 1.00 39.19 115 LEU A CA 1
ATOM 914 C C . LEU A 1 115 ? -19.784 13.001 -8.744 1.00 39.19 115 LEU A C 1
ATOM 916 O O . LEU A 1 115 ? -19.078 12.388 -9.538 1.00 39.19 115 LEU A O 1
ATOM 920 N N . GLU A 1 116 ? -20.328 12.407 -7.682 1.00 38.88 116 GLU A N 1
ATOM 921 C CA . GLU A 1 116 ? -20.559 10.955 -7.658 1.00 38.88 116 GLU A CA 1
ATOM 922 C C . GLU A 1 116 ? -22.059 10.700 -7.847 1.00 38.88 116 GLU A C 1
ATOM 924 O O . GLU A 1 116 ? -22.905 11.354 -7.230 1.00 38.88 116 GLU A O 1
ATOM 929 N N . SER A 1 117 ? -22.375 9.820 -8.796 1.00 34.78 117 SER A N 1
ATOM 930 C CA . SER A 1 117 ? -23.724 9.422 -9.194 1.00 34.78 117 SER A CA 1
ATOM 931 C C . SER A 1 117 ? -24.513 8.836 -8.023 1.00 34.78 117 SER A C 1
ATOM 933 O O . SER A 1 117 ? -23.979 8.094 -7.210 1.00 34.78 117 SER A O 1
ATOM 935 N N . ALA A 1 118 ? -25.801 9.171 -7.966 1.00 39.88 118 ALA A N 1
ATOM 936 C CA . ALA A 1 118 ? -26.723 8.925 -6.859 1.00 39.88 118 ALA A CA 1
ATOM 937 C C . ALA A 1 118 ? -27.229 7.471 -6.716 1.00 39.88 118 ALA A C 1
ATOM 939 O O . ALA A 1 118 ? -28.361 7.263 -6.284 1.00 39.88 118 ALA A O 1
ATOM 940 N N . GLU A 1 119 ? -26.426 6.466 -7.056 1.00 47.62 119 GLU A N 1
ATOM 941 C CA . GLU A 1 119 ? -26.796 5.057 -6.897 1.00 47.62 119 GLU A CA 1
ATOM 942 C C . GLU A 1 119 ? -25.654 4.316 -6.191 1.00 47.62 119 GLU A C 1
ATOM 944 O O . GLU A 1 119 ? -24.523 4.343 -6.659 1.00 47.62 119 GLU A O 1
ATOM 949 N N . GLU A 1 120 ? -25.990 3.678 -5.064 1.00 53.06 120 GLU A N 1
ATOM 950 C CA . GLU A 1 120 ? -25.116 3.007 -4.084 1.00 53.06 120 GLU A CA 1
ATOM 951 C C . GLU A 1 120 ? -24.470 3.935 -3.042 1.00 53.06 120 GLU A C 1
ATOM 953 O O . GLU A 1 120 ? -23.693 4.841 -3.336 1.00 53.06 120 GLU A O 1
ATOM 958 N N . GLY A 1 121 ? -24.826 3.706 -1.775 1.00 60.25 121 GLY A N 1
ATOM 959 C CA . GLY A 1 121 ? -24.326 4.487 -0.653 1.00 60.25 121 GLY A CA 1
ATOM 960 C C . GLY A 1 121 ? -22.809 4.400 -0.544 1.00 60.25 121 GLY A C 1
ATOM 961 O O . GLY A 1 121 ? -22.254 3.338 -0.261 1.00 60.25 121 GLY A O 1
ATOM 962 N N . GLY A 1 122 ? -22.140 5.524 -0.794 1.00 80.62 122 GLY A N 1
ATOM 963 C CA . GLY A 1 122 ? -20.686 5.615 -0.768 1.00 80.62 122 GLY A CA 1
ATOM 964 C C . GLY A 1 122 ? -20.101 5.457 0.638 1.00 80.62 122 GLY A C 1
ATOM 965 O O . GLY A 1 122 ? -20.805 5.479 1.648 1.00 80.62 122 GLY A O 1
ATOM 966 N N . TRP A 1 123 ? -18.771 5.367 0.714 1.00 82.25 123 TRP A N 1
ATOM 967 C CA . TRP A 1 123 ? -18.021 5.247 1.973 1.00 82.25 123 TRP A CA 1
ATOM 968 C C . TRP A 1 123 ? -18.440 6.280 3.033 1.00 82.25 123 TRP A C 1
ATOM 970 O O . TRP A 1 123 ? -18.586 5.950 4.209 1.00 82.25 123 TRP A O 1
ATOM 980 N N . HIS A 1 124 ? -18.697 7.518 2.607 1.00 82.94 124 HIS A N 1
ATOM 981 C CA . HIS A 1 124 ? -19.149 8.592 3.489 1.00 82.94 124 HIS A CA 1
ATOM 982 C C . HIS A 1 124 ? -20.477 8.287 4.182 1.00 82.94 124 HIS A C 1
ATOM 984 O O . HIS A 1 124 ? -20.603 8.564 5.367 1.00 82.94 124 HIS A O 1
ATOM 990 N N . GLU A 1 125 ? -21.431 7.657 3.499 1.00 84.81 125 GLU A N 1
ATOM 991 C CA . GLU A 1 125 ? -22.721 7.306 4.096 1.00 84.81 125 GLU A CA 1
ATOM 992 C C . GLU A 1 125 ? -22.567 6.226 5.178 1.00 84.81 125 GLU A C 1
ATOM 994 O O . GLU A 1 125 ? -23.249 6.259 6.200 1.00 84.81 125 GLU A O 1
ATOM 999 N N . LEU A 1 126 ? -21.643 5.278 4.994 1.00 84.50 126 LEU A N 1
ATOM 1000 C CA . LEU A 1 126 ? -21.354 4.244 5.995 1.00 84.50 126 LEU A CA 1
ATOM 1001 C C . LEU A 1 126 ? -20.716 4.827 7.262 1.00 84.50 126 LEU A C 1
ATOM 1003 O O . LEU A 1 126 ? -20.994 4.352 8.366 1.00 84.50 126 LEU A O 1
ATOM 1007 N N . VAL A 1 127 ? -19.883 5.856 7.099 1.00 83.31 127 VAL A N 1
ATOM 1008 C CA . VAL A 1 127 ? -19.305 6.614 8.214 1.00 83.31 127 VAL A CA 1
ATOM 1009 C C . VAL A 1 127 ? -20.380 7.470 8.888 1.00 83.31 127 VAL A C 1
ATOM 1011 O O . VAL A 1 127 ? -20.499 7.432 10.108 1.00 83.31 127 VAL A O 1
ATOM 1014 N N . GLU A 1 128 ? -21.214 8.174 8.116 1.00 82.12 128 GLU A N 1
ATOM 1015 C CA . GLU A 1 128 ? -22.295 9.023 8.639 1.00 82.12 128 GLU A CA 1
ATOM 1016 C C . GLU A 1 128 ? -23.351 8.234 9.423 1.00 82.12 128 GLU A C 1
ATOM 1018 O O . GLU A 1 128 ? -23.855 8.715 10.436 1.00 82.12 128 GLU A O 1
ATOM 1023 N N . LYS A 1 129 ? -23.657 7.004 8.991 1.00 81.56 129 LYS A N 1
ATOM 1024 C CA . LYS A 1 129 ? -24.547 6.075 9.707 1.00 81.56 129 LYS A CA 1
ATOM 1025 C C . LYS A 1 129 ? -23.904 5.443 10.947 1.00 81.56 129 LYS A C 1
ATOM 1027 O O . LYS A 1 129 ? -24.584 4.717 11.673 1.00 81.56 129 LYS A O 1
ATOM 1032 N N . GLY A 1 130 ? -22.612 5.671 11.182 1.00 81.81 130 GLY A N 1
ATOM 1033 C CA . GLY A 1 130 ? -21.877 5.123 12.319 1.00 81.81 130 GLY A CA 1
ATOM 1034 C C . GLY A 1 130 ? -21.566 3.625 12.216 1.00 81.81 130 GLY A C 1
ATOM 1035 O O . GLY A 1 130 ? -21.293 3.001 13.240 1.00 81.81 130 GLY A O 1
ATOM 1036 N N . TYR A 1 131 ? -21.607 3.030 11.014 1.00 85.06 131 TYR A N 1
ATOM 1037 C CA . TYR A 1 131 ? -21.186 1.635 10.808 1.00 85.06 131 TYR A CA 1
ATOM 1038 C C . TYR A 1 131 ? -19.664 1.485 10.788 1.00 85.06 131 TYR A C 1
ATOM 1040 O O . TYR A 1 131 ? -19.141 0.448 11.192 1.00 85.06 131 TYR A O 1
ATOM 1048 N N . ILE A 1 132 ? -18.961 2.508 10.297 1.00 87.44 132 ILE A N 1
ATOM 1049 C CA . ILE A 1 132 ? -17.502 2.531 10.197 1.00 87.44 132 ILE A CA 1
ATOM 1050 C C . ILE A 1 132 ? -16.966 3.698 11.016 1.00 87.44 132 ILE A C 1
ATOM 1052 O O . ILE A 1 132 ? -17.471 4.815 10.938 1.00 87.44 132 ILE A O 1
ATOM 1056 N N . GLU A 1 133 ? -15.909 3.429 11.776 1.00 85.38 133 GLU A N 1
ATOM 1057 C CA . GLU A 1 133 ? -15.263 4.394 12.656 1.00 85.38 133 GLU A CA 1
ATOM 1058 C C . GLU A 1 133 ? -13.746 4.375 12.434 1.00 85.38 133 GLU A C 1
ATOM 1060 O O . GLU A 1 133 ? -13.109 3.308 12.408 1.00 85.38 133 GLU A O 1
ATOM 1065 N N . TYR A 1 134 ? -13.176 5.568 12.253 1.00 87.00 134 TYR A N 1
ATOM 1066 C CA . TYR A 1 134 ? -11.731 5.766 12.236 1.00 87.00 134 TYR A CA 1
ATOM 1067 C C . TYR A 1 134 ? -11.207 5.696 13.667 1.00 87.00 134 TYR A C 1
ATOM 1069 O O . TYR A 1 134 ? -11.751 6.346 14.557 1.00 87.00 134 TYR A O 1
ATOM 1077 N N . VAL A 1 135 ? -10.161 4.900 13.863 1.00 87.44 135 VAL A N 1
ATOM 1078 C CA . VAL A 1 135 ? -9.513 4.690 15.159 1.00 87.44 135 VAL A CA 1
ATOM 1079 C C . VAL A 1 135 ? -8.059 5.114 14.998 1.00 87.44 135 VAL A C 1
ATOM 1081 O O . VAL A 1 135 ? -7.403 4.695 14.045 1.00 87.44 135 VAL A O 1
ATOM 1084 N N . ASP A 1 136 ? -7.604 5.990 15.888 1.00 87.25 136 ASP A N 1
ATOM 1085 C CA . ASP A 1 136 ? -6.212 6.448 15.959 1.00 87.25 136 ASP A CA 1
ATOM 1086 C C . ASP A 1 136 ? -5.385 5.539 16.889 1.00 87.25 136 ASP A C 1
ATOM 1088 O O . ASP A 1 136 ? -5.961 4.762 17.649 1.00 87.25 136 ASP A O 1
ATOM 1092 N N . THR A 1 137 ? -4.053 5.648 16.883 1.00 84.69 137 THR A N 1
ATOM 1093 C CA . THR A 1 137 ? -3.161 4.788 17.694 1.00 84.69 137 THR A CA 1
ATOM 1094 C C . THR A 1 137 ? -3.414 4.890 19.183 1.00 84.69 137 THR A C 1
ATOM 1096 O O . THR A 1 137 ? -3.400 3.883 19.878 1.00 84.69 137 THR A O 1
ATOM 1099 N N . GLU A 1 138 ? -3.667 6.098 19.680 1.00 85.62 138 GLU A N 1
ATOM 1100 C CA . GLU A 1 138 ? -3.949 6.309 21.104 1.00 85.62 138 GLU A CA 1
ATOM 1101 C C . GLU A 1 138 ? -5.317 5.728 21.486 1.00 85.62 138 GLU A C 1
ATOM 1103 O O . GLU A 1 138 ? -5.525 5.253 22.600 1.00 85.62 138 GLU A O 1
ATOM 1108 N N . GLU A 1 139 ? -6.276 5.734 20.554 1.00 84.62 139 GLU A N 1
ATOM 1109 C CA . GLU A 1 139 ? -7.581 5.125 20.793 1.00 84.62 139 GLU A CA 1
ATOM 1110 C C . GLU A 1 139 ? -7.506 3.594 20.723 1.00 84.62 139 GLU A C 1
ATOM 1112 O O . GLU A 1 139 ? -8.207 2.924 21.488 1.00 84.62 139 GLU A O 1
ATOM 1117 N N . GLU A 1 140 ? -6.630 3.052 19.871 1.00 85.25 140 GLU A N 1
ATOM 1118 C CA . GLU A 1 140 ? -6.387 1.617 19.718 1.00 85.25 140 GLU A CA 1
ATOM 1119 C C . GLU A 1 140 ? -6.093 0.947 21.065 1.00 85.25 140 GLU A C 1
ATOM 1121 O O . GLU A 1 140 ? -6.706 -0.080 21.362 1.00 85.25 140 GLU A O 1
ATOM 1126 N N . GLU A 1 141 ? -5.280 1.576 21.924 1.00 88.12 141 GLU A N 1
ATOM 1127 C CA . GLU A 1 141 ? -4.918 1.062 23.258 1.00 88.12 141 GLU A CA 1
ATOM 1128 C C . GLU A 1 141 ? -6.130 0.797 24.169 1.00 88.12 141 GLU A C 1
ATOM 1130 O O . GLU A 1 141 ? -6.069 -0.028 25.081 1.00 88.12 141 GLU A O 1
ATOM 1135 N N . THR A 1 142 ? -7.252 1.481 23.924 1.00 88.69 142 THR A N 1
ATOM 1136 C CA . THR A 1 142 ? -8.487 1.358 24.717 1.00 88.69 142 THR A CA 1
ATOM 1137 C C . THR A 1 142 ? -9.562 0.498 24.051 1.00 88.69 142 THR A C 1
ATOM 1139 O O . THR A 1 142 ? -10.650 0.315 24.606 1.00 88.69 142 THR A O 1
ATOM 1142 N N . THR A 1 143 ? -9.300 -0.009 22.846 1.00 89.31 143 THR A N 1
ATOM 1143 C CA . THR A 1 143 ? -10.270 -0.765 22.047 1.00 89.31 143 THR A CA 1
ATOM 1144 C C . THR A 1 143 ? -9.884 -2.234 21.933 1.00 89.31 143 THR A C 1
ATOM 1146 O O . THR A 1 143 ? -8.712 -2.582 21.905 1.00 89.31 143 THR A O 1
ATOM 1149 N N . MET A 1 144 ? -10.885 -3.113 21.834 1.00 90.25 144 MET A N 1
ATOM 1150 C CA . MET A 1 144 ? -10.671 -4.536 21.582 1.00 90.25 144 MET A CA 1
ATOM 1151 C C . MET A 1 144 ? -11.183 -4.871 20.185 1.00 90.25 144 MET A C 1
ATOM 1153 O O . MET A 1 144 ? -12.388 -4.798 19.924 1.00 90.25 144 MET A O 1
ATOM 1157 N N . ILE A 1 145 ? -10.272 -5.225 19.282 1.00 90.38 145 ILE A N 1
ATOM 1158 C CA . ILE A 1 145 ? -10.580 -5.419 17.863 1.00 90.38 145 ILE A CA 1
ATOM 1159 C C . ILE A 1 145 ? -10.502 -6.905 17.510 1.00 90.38 145 ILE A C 1
ATOM 1161 O O . ILE A 1 145 ? -9.531 -7.588 17.825 1.00 90.38 145 ILE A O 1
ATOM 1165 N N . SER A 1 146 ? -11.549 -7.414 16.867 1.00 90.81 146 SER A N 1
ATOM 1166 C CA . SER A 1 146 ? -11.575 -8.768 16.300 1.00 90.81 146 SER A CA 1
ATOM 1167 C C . SER A 1 146 ? -10.949 -8.780 14.904 1.00 90.81 146 SER A C 1
ATOM 1169 O O . SER A 1 146 ? -11.159 -7.857 14.115 1.00 90.81 146 SER A O 1
ATOM 1171 N N . VAL A 1 147 ? -10.171 -9.822 14.591 1.00 88.12 147 VAL A N 1
ATOM 1172 C CA . VAL A 1 147 ? -9.472 -9.948 13.298 1.00 88.12 147 VAL A CA 1
ATOM 1173 C C . VAL A 1 147 ? -10.433 -10.413 12.212 1.00 88.12 147 VAL A C 1
ATOM 1175 O O . VAL A 1 147 ? -10.393 -9.920 11.084 1.00 88.12 147 VAL A O 1
ATOM 1178 N N . THR A 1 148 ? -11.300 -11.370 12.541 1.00 89.62 148 THR A N 1
ATOM 1179 C CA . THR A 1 148 ? -12.302 -11.887 11.617 1.00 89.62 148 THR A CA 1
ATOM 1180 C C . THR A 1 148 ? -13.698 -11.823 12.217 1.00 89.62 148 THR A C 1
ATOM 1182 O O . THR A 1 148 ? -13.899 -11.931 13.424 1.00 89.62 148 THR A O 1
ATOM 1185 N N . ILE A 1 149 ? -14.698 -11.724 11.341 1.00 89.69 149 ILE A N 1
ATOM 1186 C CA . ILE A 1 149 ? -16.112 -11.767 11.738 1.00 89.69 149 ILE A CA 1
ATOM 1187 C C . ILE A 1 149 ? -16.448 -13.103 12.423 1.00 89.69 149 ILE A C 1
ATOM 1189 O O . ILE A 1 149 ? -17.311 -13.153 13.297 1.00 89.69 149 ILE A O 1
ATOM 1193 N N . ASN A 1 150 ? -15.748 -14.185 12.070 1.00 88.25 150 ASN A N 1
ATOM 1194 C CA . ASN A 1 150 ? -15.948 -15.490 12.698 1.00 88.25 150 ASN A CA 1
ATOM 1195 C C . ASN A 1 150 ? -15.624 -15.460 14.193 1.00 88.25 150 ASN A C 1
ATOM 1197 O O . ASN A 1 150 ? -16.347 -16.088 14.961 1.00 88.25 150 ASN A O 1
ATOM 1201 N N . ASP A 1 151 ? -14.617 -14.688 14.605 1.00 87.44 151 ASP A N 1
ATOM 1202 C CA . ASP A 1 151 ? -14.250 -14.543 16.016 1.00 87.44 151 ASP A CA 1
ATOM 1203 C C . ASP A 1 151 ? -15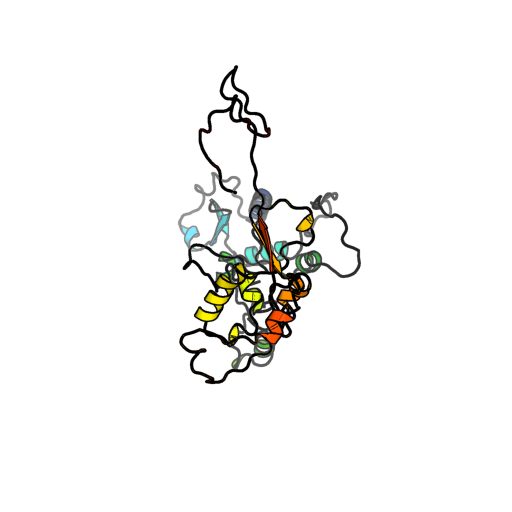.393 -13.885 16.806 1.00 87.44 151 ASP A C 1
ATOM 1205 O O . ASP A 1 151 ? -15.724 -14.320 17.907 1.00 87.44 151 ASP A O 1
ATOM 1209 N N . LEU A 1 152 ? -16.085 -12.905 16.209 1.00 86.75 152 LEU A N 1
ATOM 1210 C CA . LEU A 1 152 ? -17.271 -12.276 16.807 1.00 86.75 152 LEU A CA 1
ATOM 1211 C C . LEU A 1 152 ? -18.461 -13.229 16.906 1.00 86.75 152 LEU A C 1
ATOM 1213 O O . LEU A 1 152 ? -19.186 -13.236 17.902 1.00 86.75 152 LEU A O 1
ATOM 1217 N N . VAL A 1 153 ? -18.689 -14.028 15.862 1.00 88.19 153 VAL A N 1
ATOM 1218 C CA . VAL A 1 153 ? -19.774 -15.016 15.855 1.00 88.19 153 VAL A CA 1
ATOM 1219 C C . VAL A 1 153 ? -19.511 -16.092 16.907 1.00 88.19 153 VAL A C 1
ATOM 1221 O O . VAL A 1 153 ? -20.426 -16.457 17.644 1.00 88.19 153 VAL A O 1
ATOM 1224 N N . GLN A 1 154 ? -18.269 -16.561 17.025 1.00 86.25 154 GLN A N 1
ATOM 1225 C CA . GLN A 1 154 ? -17.863 -17.522 18.049 1.00 86.25 154 GLN A CA 1
ATOM 1226 C C . GLN A 1 154 ? -17.999 -16.939 19.454 1.00 86.25 154 GLN A C 1
ATOM 1228 O O . GLN A 1 154 ? -18.613 -17.586 20.298 1.00 86.25 154 GLN A O 1
ATOM 1233 N N . ALA A 1 155 ? -17.553 -15.697 19.671 1.00 86.81 155 ALA A N 1
ATOM 1234 C CA . ALA A 1 155 ? -17.732 -14.986 20.936 1.00 86.81 155 ALA A CA 1
ATOM 1235 C C . ALA A 1 155 ? -19.195 -14.909 21.378 1.00 86.81 155 ALA A C 1
ATOM 1237 O O . ALA A 1 155 ? -19.504 -15.063 22.556 1.00 86.81 155 ALA A O 1
ATOM 1238 N N . ARG A 1 156 ? -20.118 -14.742 20.427 1.00 85.69 156 ARG A N 1
ATOM 1239 C CA . ARG A 1 156 ? -21.552 -14.683 20.722 1.00 85.69 156 ARG A CA 1
ATOM 1240 C C . ARG A 1 156 ? -22.189 -16.051 20.974 1.00 85.69 156 ARG A C 1
ATOM 1242 O O . ARG A 1 156 ? -23.129 -16.138 21.760 1.00 85.69 156 ARG A O 1
ATOM 1249 N N . LEU A 1 157 ? -21.751 -17.093 20.268 1.00 87.62 157 LEU A N 1
ATOM 1250 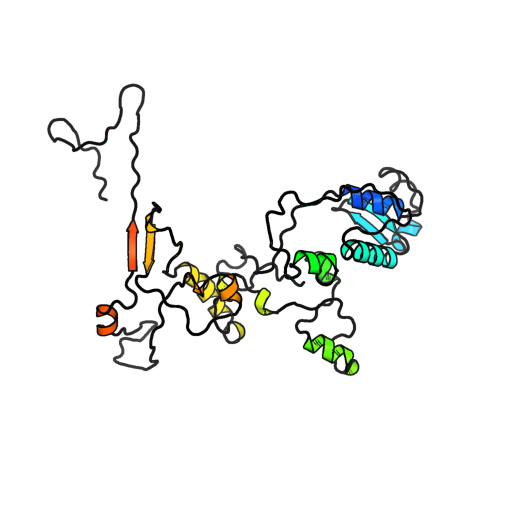C CA . LEU A 1 157 ? -22.348 -18.433 20.357 1.00 87.62 157 LEU A CA 1
ATOM 1251 C C . LEU A 1 157 ? -21.778 -19.263 21.509 1.00 87.62 157 LEU A C 1
ATOM 1253 O O . LEU A 1 157 ? -22.503 -20.063 22.098 1.00 87.62 157 LEU A O 1
ATOM 1257 N N . LYS A 1 158 ? -20.488 -19.101 21.801 1.00 86.81 158 LYS A N 1
ATOM 1258 C CA . LYS A 1 158 ? -19.752 -19.870 22.802 1.00 86.81 158 LYS A CA 1
ATOM 1259 C C . LYS A 1 158 ? -18.836 -18.951 23.619 1.00 86.81 158 LYS A C 1
ATOM 1261 O O . LYS A 1 158 ? -17.624 -18.969 23.408 1.00 86.81 158 LYS A O 1
ATOM 1266 N N . PRO A 1 159 ? -19.399 -18.171 24.555 1.00 83.00 159 PRO A N 1
ATOM 1267 C CA . PRO A 1 159 ? -18.622 -17.246 25.379 1.00 83.00 159 PRO A CA 1
ATOM 1268 C C . PRO A 1 159 ? -17.462 -17.931 26.123 1.00 83.00 159 PRO A C 1
ATOM 1270 O O . PRO A 1 159 ? -16.352 -17.418 26.121 1.00 83.00 159 PRO A O 1
ATOM 1273 N N . GLU A 1 160 ? -17.664 -19.150 26.641 1.00 81.44 160 GLU A N 1
ATOM 1274 C CA . GLU A 1 160 ? -16.629 -19.865 27.411 1.00 81.44 160 GLU A CA 1
ATOM 1275 C C . GLU A 1 160 ? -15.421 -20.348 26.586 1.00 81.44 160 GLU A C 1
ATOM 1277 O O . GLU A 1 160 ? -14.347 -20.566 27.142 1.00 81.44 160 GLU A O 1
ATOM 1282 N N . GLU A 1 161 ? -15.573 -20.529 25.270 1.00 82.94 161 GLU A N 1
ATOM 1283 C CA . GLU A 1 161 ? -14.469 -20.906 24.368 1.00 82.94 161 GLU A CA 1
ATOM 1284 C C . GLU A 1 161 ? -13.835 -19.678 23.692 1.00 82.94 161 GLU A C 1
ATOM 1286 O O . GLU A 1 161 ? -12.797 -19.790 23.035 1.00 82.94 161 GLU A O 1
ATOM 1291 N N . ALA A 1 162 ? -14.468 -18.510 23.805 1.00 79.94 162 ALA A N 1
ATOM 1292 C CA . ALA A 1 162 ? -14.062 -17.321 23.086 1.00 79.94 162 ALA A CA 1
ATOM 1293 C C . ALA A 1 162 ? -12.893 -16.613 23.767 1.00 79.94 162 ALA A C 1
ATOM 1295 O O . ALA A 1 162 ? -12.789 -16.546 24.987 1.00 79.94 162 ALA A O 1
ATOM 1296 N N . TYR A 1 163 ? -12.021 -16.022 22.951 1.00 83.06 163 TYR A N 1
ATOM 1297 C CA . TYR A 1 163 ? -10.874 -15.270 23.454 1.00 83.06 163 TYR A CA 1
ATOM 1298 C C . TYR A 1 163 ? -11.288 -14.029 24.260 1.00 83.06 163 TYR A C 1
ATOM 1300 O O . TYR A 1 163 ? -10.643 -13.676 25.245 1.00 83.06 163 TYR A O 1
ATOM 1308 N N . SER A 1 164 ? -12.350 -13.346 23.827 1.00 84.19 164 SER A N 1
ATOM 1309 C CA . SER A 1 164 ? -12.893 -12.172 24.501 1.00 84.19 164 SER A CA 1
ATOM 1310 C C . SER A 1 164 ? -14.386 -12.036 24.223 1.00 84.19 164 SER A C 1
ATOM 1312 O O . SER A 1 164 ? -14.852 -12.297 23.115 1.00 84.19 164 SER A O 1
ATOM 1314 N N . GLU A 1 165 ? -15.135 -11.585 25.224 1.00 81.12 165 GLU A N 1
ATOM 1315 C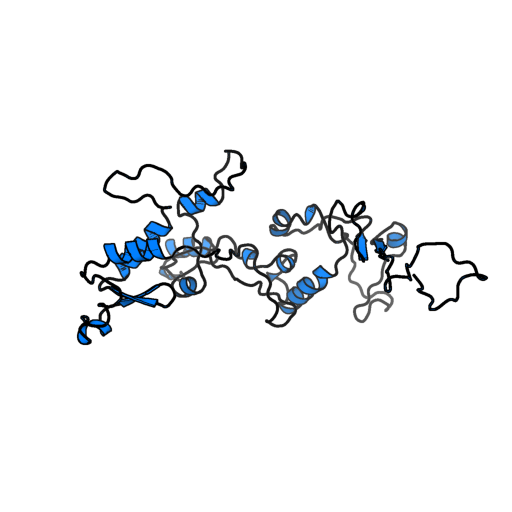 CA . GLU A 1 165 ? -16.554 -11.236 25.099 1.00 81.12 165 GLU A CA 1
ATOM 1316 C C . GLU A 1 165 ? -16.758 -9.731 24.846 1.00 81.12 165 GLU A C 1
ATOM 1318 O O . GLU A 1 165 ? -17.853 -9.292 24.498 1.00 81.12 165 GLU A O 1
ATOM 1323 N N . THR A 1 166 ? -15.707 -8.919 25.006 1.00 87.81 166 THR A N 1
ATOM 1324 C CA . THR A 1 166 ? -15.780 -7.449 25.074 1.00 87.81 166 THR A CA 1
ATOM 1325 C C . THR A 1 166 ? -15.248 -6.754 23.820 1.00 87.81 166 THR A C 1
ATOM 1327 O O . THR A 1 166 ? -14.744 -5.631 23.884 1.00 87.81 166 THR A O 1
ATOM 1330 N N . TYR A 1 167 ? -15.367 -7.396 22.655 1.00 90.38 167 TYR A N 1
ATOM 1331 C CA . TYR A 1 167 ? -14.991 -6.784 21.380 1.00 90.38 167 TYR A CA 1
ATOM 1332 C C . TYR A 1 167 ? -15.759 -5.479 21.132 1.00 90.38 167 TYR A C 1
ATOM 1334 O O . TYR A 1 167 ? -16.988 -5.438 21.189 1.00 90.38 167 TYR A O 1
ATOM 1342 N N . THR A 1 168 ? -15.027 -4.411 20.815 1.00 89.06 168 THR A N 1
ATOM 1343 C CA . THR A 1 168 ? -15.595 -3.100 20.477 1.00 89.06 168 THR A CA 1
ATOM 1344 C C . THR A 1 168 ? -15.641 -2.857 18.973 1.00 89.06 168 THR A C 1
ATOM 1346 O O . THR A 1 168 ? -16.541 -2.162 18.506 1.00 89.06 168 THR A O 1
ATOM 1349 N N . HIS A 1 169 ? -14.705 -3.438 18.214 1.00 89.88 169 HIS A N 1
ATOM 1350 C CA . HIS A 1 169 ? -14.613 -3.285 16.761 1.00 89.88 169 HIS A CA 1
ATOM 1351 C C . HIS A 1 169 ? -14.271 -4.608 16.057 1.00 89.88 169 HIS A C 1
ATOM 1353 O O . HIS A 1 169 ? -13.832 -5.585 16.669 1.00 89.88 169 HIS A O 1
ATOM 1359 N N . CYS A 1 170 ? -14.449 -4.612 14.737 1.00 90.19 170 CYS A N 1
ATOM 1360 C CA . CYS A 1 170 ? -14.019 -5.670 13.828 1.00 90.19 170 CYS A CA 1
ATOM 1361 C C . CYS A 1 170 ? -13.142 -5.077 12.740 1.00 90.19 170 CYS A C 1
ATOM 1363 O O . CYS A 1 170 ? -13.430 -3.984 12.243 1.00 90.19 170 CYS A O 1
ATOM 1365 N N . GLU A 1 171 ? -12.124 -5.820 12.328 1.00 90.19 171 GLU A N 1
ATOM 1366 C CA . GLU A 1 171 ? -11.387 -5.488 11.123 1.00 90.19 171 GLU A CA 1
ATOM 1367 C C . GLU A 1 171 ? -12.196 -5.744 9.862 1.00 90.19 171 GLU A C 1
ATOM 1369 O O . GLU A 1 171 ? -12.957 -6.706 9.768 1.00 90.19 171 GLU A O 1
ATOM 1374 N N . ILE A 1 172 ? -12.015 -4.864 8.873 1.00 89.31 172 ILE A N 1
ATOM 1375 C CA . ILE A 1 172 ? -12.677 -4.991 7.570 1.00 89.31 172 ILE A CA 1
ATOM 1376 C C . ILE A 1 172 ? -12.110 -6.203 6.834 1.00 89.31 172 ILE A C 1
ATOM 1378 O O . ILE A 1 172 ? -12.848 -7.070 6.369 1.00 89.31 172 ILE A O 1
ATOM 1382 N N . HIS A 1 173 ? -10.783 -6.251 6.709 1.00 89.94 173 HIS A N 1
ATOM 1383 C CA . HIS A 1 173 ? -10.078 -7.395 6.155 1.00 89.94 173 HIS A CA 1
ATOM 1384 C C . HIS A 1 173 ? -8.591 -7.352 6.549 1.00 89.94 173 HIS A C 1
ATOM 1386 O O . HIS A 1 173 ? -7.938 -6.335 6.294 1.00 89.94 173 HIS A O 1
ATOM 1392 N N . PRO A 1 174 ? -8.001 -8.449 7.061 1.00 89.00 174 PRO A N 1
ATOM 1393 C CA . PRO A 1 174 ? -6.610 -8.462 7.529 1.00 89.00 174 PRO A CA 1
ATOM 1394 C C . PRO A 1 174 ? -5.567 -8.077 6.469 1.00 89.00 174 PRO A C 1
ATOM 1396 O O . PRO A 1 174 ? -4.509 -7.555 6.798 1.00 89.00 174 PRO A O 1
ATOM 1399 N N . SER A 1 175 ? -5.845 -8.285 5.176 1.00 88.94 175 SER A N 1
ATOM 1400 C CA . SER A 1 175 ? -4.898 -7.927 4.103 1.00 88.94 175 SER A CA 1
ATOM 1401 C C . SER A 1 175 ? -4.681 -6.421 3.932 1.00 88.94 175 SER A C 1
ATOM 1403 O O . SER A 1 175 ? -3.751 -6.024 3.233 1.00 88.94 175 SER A O 1
ATOM 1405 N N . LEU A 1 176 ? -5.551 -5.583 4.504 1.00 89.00 176 LEU A N 1
ATOM 1406 C CA . LEU A 1 176 ? -5.479 -4.125 4.371 1.00 89.00 176 LEU A CA 1
ATOM 1407 C C . LEU A 1 176 ? -4.331 -3.517 5.188 1.00 89.00 176 LEU A C 1
ATOM 1409 O O . LEU A 1 176 ? -4.000 -2.355 4.976 1.00 89.00 176 LEU A O 1
ATOM 1413 N N . ILE A 1 177 ? -3.669 -4.324 6.028 1.00 89.31 177 ILE A N 1
ATOM 1414 C CA . ILE A 1 177 ? -2.410 -3.991 6.707 1.00 89.31 177 ILE A CA 1
ATOM 1415 C C . ILE A 1 177 ? -1.216 -3.861 5.746 1.00 89.31 177 ILE A C 1
ATOM 1417 O O . ILE A 1 177 ? -0.178 -3.287 6.080 1.00 89.31 177 ILE A O 1
ATOM 1421 N N . LEU A 1 178 ? -1.329 -4.428 4.543 1.00 90.38 178 LEU A N 1
ATOM 1422 C CA . LEU A 1 178 ? -0.267 -4.391 3.548 1.00 90.38 178 LEU A CA 1
ATOM 1423 C C . LEU A 1 178 ? -0.240 -3.029 2.848 1.00 90.38 178 LEU A C 1
ATOM 1425 O O . LEU A 1 178 ? -1.273 -2.415 2.594 1.00 90.38 178 LEU A O 1
ATOM 1429 N N . GLY A 1 179 ? 0.959 -2.570 2.493 1.00 89.25 179 GLY A N 1
ATOM 1430 C CA . GLY A 1 179 ? 1.147 -1.429 1.597 1.00 89.25 179 GLY A CA 1
ATOM 1431 C C . GLY A 1 179 ? 1.065 -1.839 0.127 1.00 89.25 179 GLY A C 1
ATOM 1432 O O . GLY A 1 179 ? 1.018 -3.025 -0.204 1.00 89.25 179 GLY A O 1
ATOM 1433 N N . VAL A 1 180 ? 1.142 -0.857 -0.774 1.00 90.75 180 VAL A N 1
ATOM 1434 C CA . VAL A 1 180 ? 1.029 -1.057 -2.233 1.00 90.75 180 VAL A CA 1
ATOM 1435 C C . VAL A 1 180 ? 1.950 -2.177 -2.744 1.00 90.75 180 VAL A C 1
ATOM 1437 O O . VAL A 1 180 ? 1.476 -3.125 -3.367 1.00 90.75 180 VAL A O 1
ATOM 1440 N N . CYS A 1 181 ? 3.249 -2.138 -2.425 1.00 90.62 181 CYS A N 1
ATOM 1441 C CA . CYS A 1 181 ? 4.218 -3.120 -2.934 1.00 90.62 181 CYS A CA 1
ATOM 1442 C C . CYS A 1 181 ? 4.080 -4.519 -2.310 1.00 90.62 181 CYS A C 1
ATOM 1444 O O . CYS A 1 181 ? 4.403 -5.506 -2.962 1.00 90.62 181 CYS A O 1
ATOM 1446 N N . ALA A 1 182 ? 3.605 -4.625 -1.068 1.00 91.75 182 ALA A N 1
ATOM 1447 C CA . ALA A 1 182 ? 3.384 -5.922 -0.431 1.00 91.75 182 ALA A CA 1
ATOM 1448 C C . ALA A 1 182 ? 2.061 -6.553 -0.893 1.00 91.75 182 ALA A C 1
ATOM 1450 O O . ALA A 1 182 ? 1.956 -7.769 -1.019 1.00 91.75 182 ALA A O 1
ATOM 1451 N N . SER A 1 183 ? 1.063 -5.725 -1.212 1.00 92.56 183 SER A N 1
ATOM 1452 C CA . SER A 1 183 ? -0.258 -6.174 -1.661 1.00 92.56 183 SER A CA 1
ATOM 1453 C C . SER A 1 183 ? -0.258 -6.848 -3.039 1.00 92.56 183 SER A C 1
ATOM 1455 O O . SER A 1 183 ? -1.196 -7.576 -3.361 1.00 92.56 183 SER A O 1
ATOM 1457 N N . ILE A 1 184 ? 0.791 -6.641 -3.845 1.00 92.50 184 ILE A N 1
ATOM 1458 C CA . ILE A 1 184 ? 0.975 -7.305 -5.146 1.00 92.50 184 ILE A CA 1
ATOM 1459 C C . ILE A 1 184 ? 1.670 -8.672 -5.033 1.00 92.50 184 ILE A C 1
ATOM 1461 O O . ILE A 1 184 ? 1.805 -9.371 -6.034 1.00 92.50 184 ILE A O 1
ATOM 1465 N N . ILE A 1 185 ? 2.126 -9.068 -3.843 1.00 93.62 185 ILE A N 1
ATOM 1466 C CA . ILE A 1 185 ? 2.764 -10.369 -3.629 1.00 93.62 185 ILE A CA 1
ATOM 1467 C C . ILE A 1 185 ? 1.659 -11.433 -3.553 1.00 93.62 185 ILE A C 1
ATOM 1469 O O . ILE A 1 185 ? 0.758 -11.299 -2.723 1.00 93.62 185 ILE A O 1
ATOM 1473 N N . PRO A 1 186 ? 1.680 -12.484 -4.392 1.00 94.12 186 PRO A N 1
ATOM 1474 C CA . PRO A 1 186 ? 0.748 -13.595 -4.249 1.00 94.12 186 PRO A CA 1
ATOM 1475 C C . PRO A 1 186 ? 1.103 -14.414 -3.000 1.00 94.12 186 PRO A C 1
ATOM 1477 O O . PRO A 1 186 ? 2.265 -14.758 -2.804 1.00 94.12 186 PRO A O 1
ATOM 1480 N N . PHE A 1 187 ? 0.099 -14.734 -2.180 1.00 94.62 187 PHE A N 1
ATOM 1481 C CA . PHE A 1 187 ? 0.240 -15.535 -0.950 1.00 94.62 187 PHE A CA 1
ATOM 1482 C C . PHE A 1 187 ? 1.385 -15.073 -0.021 1.00 94.62 187 PHE A C 1
ATOM 1484 O O . PHE A 1 187 ? 2.294 -15.850 0.286 1.00 94.62 187 PHE A O 1
ATOM 1491 N N . PRO A 1 188 ? 1.377 -13.803 0.437 1.00 92.69 188 PRO A N 1
ATOM 1492 C CA . PRO A 1 188 ? 2.449 -13.271 1.280 1.00 92.69 188 PRO A CA 1
ATOM 1493 C C . PRO A 1 188 ? 2.514 -13.958 2.655 1.00 92.69 188 PRO A C 1
ATOM 1495 O O . PRO A 1 188 ? 3.570 -13.996 3.277 1.00 92.69 188 PRO A O 1
ATOM 1498 N N . ASP A 1 189 ? 1.402 -14.520 3.116 1.00 92.69 189 ASP A N 1
ATOM 1499 C CA . ASP A 1 189 ? 1.242 -15.291 4.350 1.00 92.69 189 ASP A CA 1
ATOM 1500 C C . ASP A 1 189 ? 1.915 -16.675 4.309 1.00 92.69 189 ASP A C 1
ATOM 1502 O O . ASP A 1 189 ? 2.296 -17.204 5.348 1.00 92.69 189 ASP A O 1
ATOM 1506 N N . HIS A 1 190 ? 2.123 -17.238 3.116 1.00 94.88 190 HIS A N 1
ATOM 1507 C CA . HIS A 1 190 ? 2.786 -18.535 2.920 1.00 94.88 190 HIS A CA 1
ATOM 1508 C C . HIS A 1 190 ? 4.298 -18.411 2.694 1.00 94.88 190 HIS A C 1
ATOM 1510 O O . HIS A 1 190 ? 4.982 -19.406 2.448 1.00 94.88 190 HIS A O 1
ATOM 1516 N N . ASN A 1 191 ? 4.829 -17.192 2.745 1.00 93.56 191 ASN A N 1
ATOM 1517 C CA . ASN A 1 191 ? 6.225 -16.910 2.467 1.00 93.56 191 ASN A CA 1
ATOM 1518 C C . ASN A 1 191 ? 6.966 -16.495 3.740 1.00 93.56 191 ASN A C 1
ATOM 1520 O O . ASN A 1 191 ? 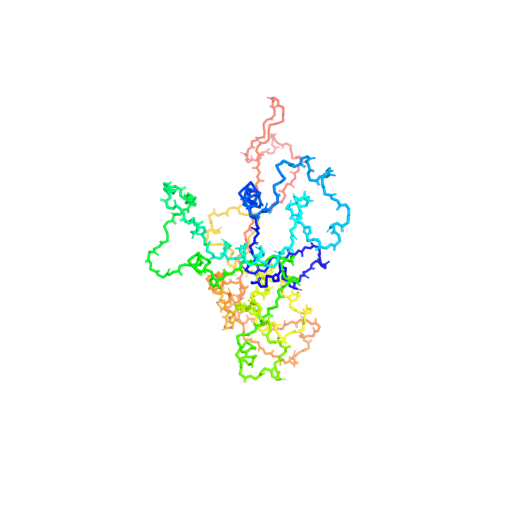6.405 -15.894 4.656 1.00 93.56 191 ASN A O 1
ATOM 1524 N N . GLN A 1 192 ? 8.268 -16.764 3.787 1.00 93.50 192 GLN A N 1
ATOM 1525 C CA . GLN A 1 192 ? 9.090 -16.303 4.898 1.00 93.50 192 GLN A CA 1
ATOM 1526 C C . GLN A 1 192 ? 9.153 -14.767 4.885 1.00 93.50 192 GLN A C 1
ATOM 1528 O O . GLN A 1 192 ? 9.462 -14.169 3.854 1.00 93.50 192 GLN A O 1
ATOM 1533 N N . SER A 1 193 ? 8.932 -14.126 6.037 1.00 88.88 193 SER A N 1
ATOM 1534 C CA . SER A 1 193 ? 8.861 -12.657 6.156 1.00 88.88 193 SER A CA 1
ATOM 1535 C C . SER A 1 193 ? 9.978 -11.882 5.414 1.00 88.88 193 SER A C 1
ATOM 1537 O O . SER A 1 193 ? 9.651 -10.971 4.646 1.00 88.88 193 SER A O 1
ATOM 1539 N N . PRO A 1 194 ? 11.275 -12.265 5.486 1.00 89.69 194 PRO A N 1
ATOM 1540 C CA . PRO A 1 194 ? 12.336 -11.563 4.754 1.00 89.69 194 PRO A CA 1
ATOM 1541 C C . PRO A 1 194 ? 12.165 -11.582 3.227 1.00 89.69 194 PRO A C 1
ATOM 1543 O O . PRO A 1 194 ? 12.525 -10.620 2.551 1.00 89.69 194 PRO A O 1
ATOM 1546 N N . ARG A 1 195 ? 11.582 -12.649 2.663 1.00 91.44 195 ARG A N 1
ATOM 1547 C CA . ARG A 1 195 ? 11.364 -12.782 1.214 1.00 91.44 195 ARG A CA 1
ATOM 1548 C C . ARG A 1 195 ? 10.302 -11.812 0.707 1.00 91.44 195 ARG A C 1
ATOM 1550 O O . ARG A 1 195 ? 10.469 -11.249 -0.374 1.00 91.44 195 ARG A O 1
ATOM 1557 N N . ASN A 1 196 ? 9.276 -11.539 1.509 1.00 91.44 196 ASN A N 1
ATOM 1558 C CA . ASN A 1 196 ? 8.289 -10.505 1.191 1.00 91.44 196 ASN A CA 1
ATOM 1559 C C . ASN A 1 196 ? 8.935 -9.114 1.149 1.00 91.44 196 ASN A C 1
ATOM 1561 O O . ASN A 1 196 ? 8.620 -8.298 0.276 1.00 91.44 196 ASN A O 1
ATOM 1565 N N . THR A 1 197 ? 9.886 -8.864 2.053 1.00 89.81 197 THR A N 1
ATOM 1566 C CA . THR A 1 197 ? 10.652 -7.611 2.098 1.00 89.81 197 THR A CA 1
ATOM 1567 C C . THR A 1 197 ? 11.510 -7.429 0.858 1.00 89.81 197 THR A C 1
ATOM 1569 O O . THR A 1 197 ? 11.499 -6.349 0.263 1.00 89.81 197 THR A O 1
ATOM 1572 N N . TYR A 1 198 ? 12.179 -8.489 0.406 1.00 90.75 198 TYR A N 1
ATOM 1573 C CA . TYR A 1 198 ? 12.933 -8.451 -0.844 1.00 90.75 198 TYR A CA 1
ATOM 1574 C C . TYR A 1 198 ? 12.037 -8.185 -2.050 1.00 90.75 198 TYR A C 1
ATOM 1576 O O . TYR A 1 198 ? 12.352 -7.308 -2.850 1.00 90.75 198 TYR A O 1
ATOM 1584 N N . GLN A 1 199 ? 10.887 -8.851 -2.154 1.00 92.56 199 GLN A N 1
ATOM 1585 C CA . GLN A 1 199 ? 9.979 -8.628 -3.278 1.00 92.56 199 GLN A CA 1
ATOM 1586 C C . GLN A 1 199 ? 9.427 -7.196 -3.304 1.00 92.56 199 GLN A C 1
ATOM 1588 O O . GLN A 1 199 ? 9.362 -6.578 -4.365 1.00 92.56 199 GLN A O 1
ATOM 1593 N N . SER A 1 200 ? 9.080 -6.632 -2.146 1.00 90.31 200 SER A N 1
ATOM 1594 C CA . SER A 1 200 ? 8.599 -5.245 -2.058 1.00 90.31 200 SER A CA 1
ATOM 1595 C C . SER A 1 200 ? 9.663 -4.225 -2.480 1.00 90.31 200 SER A C 1
ATOM 1597 O O . SER A 1 200 ? 9.331 -3.163 -3.010 1.00 90.31 200 SER A O 1
ATOM 1599 N N . ALA A 1 201 ? 10.939 -4.550 -2.263 1.00 89.19 201 ALA A N 1
ATOM 1600 C CA . ALA A 1 201 ? 12.073 -3.753 -2.706 1.00 89.19 201 ALA A CA 1
ATOM 1601 C C . ALA A 1 201 ? 12.327 -3.881 -4.214 1.00 89.19 201 ALA A C 1
ATOM 1603 O O . ALA A 1 201 ? 12.387 -2.883 -4.933 1.00 89.19 201 ALA A O 1
ATOM 1604 N N . MET A 1 202 ? 12.443 -5.119 -4.692 1.00 92.12 202 MET A N 1
ATOM 1605 C CA . MET A 1 202 ? 12.749 -5.454 -6.084 1.00 92.12 202 MET A CA 1
ATOM 1606 C C . MET A 1 202 ? 11.612 -5.069 -7.031 1.00 92.12 202 MET A C 1
ATOM 1608 O O . MET A 1 202 ? 11.864 -4.666 -8.162 1.00 92.12 202 MET A O 1
ATOM 1612 N N . GLY A 1 203 ? 10.360 -5.098 -6.565 1.00 90.69 203 GLY A N 1
ATOM 1613 C CA . GLY A 1 203 ? 9.197 -4.692 -7.355 1.00 90.69 203 GLY A CA 1
ATOM 1614 C C . GLY A 1 203 ? 9.283 -3.253 -7.875 1.00 90.69 203 GLY A C 1
ATOM 1615 O O . GLY A 1 203 ? 8.759 -2.963 -8.945 1.00 90.69 203 GLY A O 1
ATOM 1616 N N . LYS A 1 204 ? 10.008 -2.361 -7.184 1.00 90.44 204 LYS A N 1
ATOM 1617 C CA . LYS A 1 204 ? 10.242 -0.974 -7.632 1.00 90.44 204 LYS A CA 1
ATOM 1618 C C . LYS A 1 204 ? 11.204 -0.867 -8.818 1.00 90.44 204 LYS A C 1
ATOM 1620 O O . LYS A 1 204 ? 11.268 0.178 -9.453 1.00 90.44 204 LYS A O 1
ATOM 1625 N N . GLN A 1 205 ? 11.966 -1.923 -9.087 1.00 92.12 205 GLN A N 1
ATOM 1626 C CA . GLN A 1 205 ? 12.908 -2.020 -10.203 1.00 92.12 205 GLN A CA 1
ATOM 1627 C C . GLN A 1 205 ? 12.291 -2.741 -11.409 1.00 92.12 205 GLN A C 1
ATOM 1629 O O . GLN A 1 205 ? 12.942 -2.872 -12.445 1.00 92.12 205 GLN A O 1
ATOM 1634 N N . ALA A 1 206 ? 11.053 -3.229 -11.283 1.00 92.69 206 ALA A N 1
ATOM 1635 C CA . ALA A 1 206 ? 10.370 -3.927 -12.358 1.00 92.69 206 ALA A CA 1
ATOM 1636 C C . ALA A 1 206 ? 10.117 -2.998 -13.553 1.00 92.69 206 ALA A C 1
ATOM 1638 O O . ALA A 1 206 ? 9.807 -1.815 -13.404 1.00 92.69 206 ALA A O 1
ATOM 1639 N N . MET A 1 207 ? 10.214 -3.566 -14.753 1.00 93.38 207 MET A N 1
ATOM 1640 C CA . MET A 1 207 ? 9.881 -2.877 -15.996 1.00 93.38 207 MET A CA 1
ATOM 1641 C C . MET A 1 207 ? 8.438 -3.183 -16.391 1.00 93.38 207 MET A C 1
ATOM 1643 O O . MET A 1 207 ? 7.970 -4.318 -16.298 1.00 93.38 207 MET A O 1
ATOM 1647 N N . GLY A 1 208 ? 7.740 -2.171 -16.887 1.00 92.44 208 GLY A N 1
ATOM 1648 C CA . GLY A 1 208 ? 6.343 -2.273 -17.278 1.00 92.44 208 GLY A CA 1
ATOM 1649 C C . GLY A 1 208 ? 5.896 -1.028 -18.017 1.00 92.44 208 GLY A C 1
ATOM 1650 O O . GLY A 1 208 ? 6.717 -0.251 -18.502 1.00 92.44 208 GLY A O 1
ATOM 1651 N N . ILE A 1 209 ? 4.587 -0.826 -18.088 1.00 92.31 209 ILE A N 1
ATOM 1652 C CA . ILE A 1 209 ? 4.029 0.459 -18.508 1.00 92.31 209 ILE A CA 1
ATOM 1653 C C . ILE A 1 209 ? 3.792 1.275 -17.239 1.00 92.31 209 ILE A C 1
ATOM 1655 O O . ILE A 1 209 ? 2.924 0.934 -16.445 1.00 92.31 209 ILE A O 1
ATOM 1659 N N . TYR A 1 210 ? 4.568 2.340 -17.042 1.00 91.88 210 TYR A N 1
ATOM 1660 C CA . TYR A 1 210 ? 4.439 3.198 -15.859 1.00 91.88 210 TYR A CA 1
ATOM 1661 C C . TYR A 1 210 ? 3.333 4.253 -16.010 1.00 91.88 210 TYR A C 1
ATOM 1663 O O . TYR A 1 210 ? 2.704 4.636 -15.029 1.00 91.88 210 TYR A O 1
ATOM 1671 N N . VAL A 1 211 ? 3.070 4.714 -17.237 1.00 93.75 211 VAL A N 1
ATOM 1672 C CA . VAL A 1 211 ? 1.973 5.632 -17.572 1.00 93.75 211 VAL A CA 1
ATOM 1673 C C . VAL A 1 211 ? 1.572 5.439 -19.034 1.00 93.75 211 VAL A C 1
ATOM 1675 O O . VAL A 1 211 ? 2.406 5.070 -19.855 1.00 93.75 211 VAL A O 1
ATOM 1678 N N . THR A 1 212 ? 0.313 5.687 -19.391 1.00 93.81 212 THR A N 1
ATOM 1679 C CA . THR A 1 212 ? -0.186 5.510 -20.769 1.00 93.81 212 THR A CA 1
ATOM 1680 C C . THR A 1 212 ? 0.326 6.574 -21.741 1.00 93.81 212 THR A C 1
ATOM 1682 O O . THR A 1 212 ? 0.557 6.277 -22.909 1.00 93.81 212 THR A O 1
ATOM 1685 N N . ASN A 1 213 ? 0.562 7.802 -21.276 1.00 95.75 213 ASN A N 1
ATOM 1686 C CA . ASN A 1 213 ? 1.036 8.919 -22.099 1.00 95.75 213 ASN A CA 1
ATOM 1687 C C . ASN A 1 213 ? 2.573 9.017 -22.189 1.00 95.75 213 ASN A C 1
ATOM 1689 O O . ASN A 1 213 ? 3.097 10.087 -22.500 1.00 95.75 213 ASN A O 1
ATOM 1693 N N . TYR A 1 214 ? 3.300 7.918 -21.949 1.00 94.31 214 TYR A N 1
ATOM 1694 C CA . TYR A 1 214 ? 4.769 7.908 -21.942 1.00 94.31 214 TYR A CA 1
ATOM 1695 C C . TYR A 1 214 ? 5.381 8.365 -23.277 1.00 94.31 214 TYR A C 1
ATOM 1697 O O . TYR A 1 214 ? 6.462 8.935 -23.290 1.00 94.31 214 TYR A O 1
ATOM 1705 N N . GLN A 1 215 ? 4.678 8.173 -24.399 1.00 93.31 215 GLN A N 1
ATOM 1706 C CA . GLN A 1 215 ? 5.143 8.578 -25.732 1.00 93.31 215 GLN A CA 1
ATOM 1707 C C . GLN A 1 215 ? 5.197 10.100 -25.925 1.00 93.31 215 GLN A C 1
ATOM 1709 O O . GLN A 1 215 ? 5.961 10.588 -26.751 1.00 93.31 215 GLN A O 1
ATOM 1714 N N . LEU A 1 216 ? 4.376 10.849 -25.185 1.00 94.19 216 LEU A N 1
ATOM 1715 C CA . LEU A 1 216 ? 4.323 12.313 -25.256 1.00 94.19 216 LEU A CA 1
ATOM 1716 C C . LEU A 1 216 ? 5.230 12.972 -24.212 1.00 94.19 216 LEU A C 1
ATOM 1718 O O . LEU A 1 216 ? 5.449 14.182 -24.246 1.00 94.19 216 LEU A O 1
ATOM 1722 N N . ARG A 1 217 ? 5.718 12.192 -23.247 1.00 94.56 217 ARG A N 1
ATOM 1723 C CA . ARG A 1 217 ? 6.417 12.689 -22.070 1.00 94.56 217 ARG A CA 1
ATOM 1724 C C . ARG A 1 217 ? 7.929 12.598 -22.269 1.00 94.56 217 ARG A C 1
ATOM 1726 O O . ARG A 1 217 ? 8.459 11.557 -22.634 1.00 94.56 217 ARG A O 1
ATOM 1733 N N . MET A 1 218 ? 8.631 13.690 -21.975 1.00 93.19 218 MET A N 1
ATOM 1734 C CA . MET A 1 218 ? 10.092 13.768 -22.071 1.00 93.19 218 MET A CA 1
ATOM 1735 C C . MET A 1 218 ? 10.743 13.468 -20.714 1.00 93.19 218 MET A C 1
ATOM 1737 O O . MET A 1 218 ? 11.267 14.364 -20.056 1.00 93.19 218 MET A O 1
ATOM 1741 N N . ASP A 1 219 ? 10.675 12.209 -20.275 1.00 93.81 219 ASP A N 1
ATOM 1742 C CA . ASP A 1 219 ? 11.402 11.746 -19.084 1.00 93.81 219 ASP A CA 1
ATOM 1743 C C . ASP A 1 219 ? 12.890 11.508 -19.392 1.00 93.81 219 ASP A C 1
ATOM 1745 O O . ASP A 1 219 ? 13.254 11.123 -20.506 1.00 93.81 219 ASP A O 1
ATOM 1749 N N . THR A 1 220 ? 13.775 11.720 -18.410 1.00 93.44 220 THR A N 1
ATOM 1750 C CA . THR A 1 220 ? 15.232 11.527 -18.568 1.00 93.44 220 THR A CA 1
ATOM 1751 C C . THR A 1 220 ? 15.589 10.093 -18.954 1.00 93.44 220 THR A C 1
ATOM 1753 O O . THR A 1 220 ? 16.410 9.881 -19.843 1.00 93.44 220 THR A O 1
ATOM 1756 N N . LEU A 1 221 ? 14.981 9.114 -18.280 1.00 93.56 221 LEU A N 1
ATOM 1757 C CA . LEU A 1 221 ? 15.142 7.684 -18.530 1.00 93.56 221 LEU A CA 1
ATOM 1758 C C . LEU A 1 221 ? 13.769 7.024 -18.436 1.00 93.56 221 LEU A C 1
ATOM 1760 O O . LEU A 1 221 ? 13.058 7.241 -17.455 1.00 93.56 221 LEU A O 1
ATOM 1764 N N . ALA A 1 222 ? 13.425 6.191 -19.414 1.00 93.88 222 ALA A N 1
ATOM 1765 C CA . ALA A 1 222 ? 12.214 5.384 -19.362 1.00 93.88 222 ALA A CA 1
ATOM 1766 C C . ALA A 1 222 ? 12.464 3.978 -19.914 1.00 93.88 222 ALA A C 1
ATOM 1768 O O . ALA A 1 222 ? 13.105 3.810 -20.953 1.00 93.88 222 ALA A O 1
ATOM 1769 N N . TYR A 1 223 ? 11.918 2.976 -19.224 1.00 94.19 223 TYR A N 1
ATOM 1770 C CA . TYR A 1 223 ? 11.941 1.576 -19.638 1.00 94.19 223 TYR A CA 1
ATOM 1771 C C . TYR A 1 223 ? 10.506 1.099 -19.824 1.00 94.19 223 TYR A C 1
ATOM 1773 O O . TYR A 1 223 ? 9.721 1.142 -18.878 1.00 94.19 223 TYR A O 1
ATOM 1781 N N . VAL A 1 224 ? 10.163 0.648 -21.030 1.00 95.00 224 VAL A N 1
ATOM 1782 C CA . VAL A 1 224 ? 8.803 0.194 -21.355 1.00 95.00 224 VAL A CA 1
ATOM 1783 C C . VAL A 1 224 ? 8.851 -1.208 -21.936 1.00 95.00 224 VAL A C 1
ATOM 1785 O O . VAL A 1 224 ? 9.582 -1.469 -22.886 1.00 95.00 224 VAL A O 1
ATOM 1788 N N . LEU A 1 225 ? 8.077 -2.129 -21.371 1.00 95.56 225 LEU A N 1
ATOM 1789 C CA . LEU A 1 225 ? 8.001 -3.506 -21.860 1.00 95.56 225 LEU A CA 1
ATOM 1790 C C . LEU A 1 225 ? 7.171 -3.574 -23.155 1.00 95.56 225 LEU A C 1
ATOM 1792 O O . LEU A 1 225 ? 6.118 -2.947 -23.232 1.00 95.56 225 LEU A O 1
ATOM 1796 N N . TYR A 1 226 ? 7.609 -4.353 -24.152 1.00 94.44 226 TYR A N 1
ATOM 1797 C CA . TYR A 1 226 ? 6.869 -4.504 -25.417 1.00 94.44 226 TYR A CA 1
ATOM 1798 C C . TYR A 1 226 ? 5.513 -5.190 -25.217 1.00 94.44 226 TYR A C 1
ATOM 1800 O O . TYR A 1 226 ? 4.496 -4.730 -25.728 1.00 94.44 226 TYR A O 1
ATOM 1808 N N . TYR A 1 227 ? 5.511 -6.305 -24.482 1.00 95.62 227 TYR A N 1
ATOM 1809 C CA . TYR A 1 227 ? 4.337 -7.159 -24.299 1.00 95.62 227 TYR A CA 1
ATOM 1810 C C . TYR A 1 227 ? 4.107 -7.453 -22.811 1.00 95.62 227 TYR A C 1
ATOM 1812 O O . TYR A 1 227 ? 4.390 -8.563 -22.350 1.00 95.62 227 TYR A O 1
ATOM 1820 N N . PRO A 1 228 ? 3.632 -6.466 -22.032 1.00 95.44 228 PRO A N 1
ATOM 1821 C CA . PRO A 1 228 ? 3.279 -6.687 -20.640 1.00 95.44 228 PRO A CA 1
ATOM 1822 C C . PRO A 1 228 ? 2.017 -7.548 -20.548 1.00 95.44 228 PRO A C 1
ATOM 1824 O O . PRO A 1 228 ? 1.062 -7.378 -21.307 1.00 95.44 228 PRO A O 1
ATOM 1827 N N . GLN A 1 229 ? 2.013 -8.497 -19.618 1.00 94.56 229 GLN A N 1
ATOM 1828 C CA . GLN A 1 229 ? 0.919 -9.447 -19.443 1.00 94.56 229 GLN A CA 1
ATOM 1829 C C . GLN A 1 229 ? 0.330 -9.337 -18.044 1.00 94.56 229 GLN A C 1
ATOM 1831 O O . GLN A 1 229 ? 1.039 -9.113 -17.066 1.00 94.56 229 GLN A O 1
ATOM 1836 N N . LYS A 1 230 ? -0.985 -9.540 -17.942 1.00 94.25 230 LYS A N 1
ATOM 1837 C CA . LYS A 1 230 ? -1.662 -9.622 -16.647 1.00 94.25 230 LYS A CA 1
ATOM 1838 C C . LYS A 1 230 ? -1.160 -10.866 -15.901 1.00 94.25 230 LYS A C 1
ATOM 1840 O O . LYS A 1 230 ? -1.113 -11.933 -16.522 1.00 94.25 230 LYS A O 1
ATOM 1845 N N . PRO A 1 231 ? -0.813 -10.760 -14.609 1.00 94.44 231 PRO A N 1
ATOM 1846 C CA . PRO A 1 231 ? -0.422 -11.928 -13.832 1.00 94.44 231 PRO A CA 1
ATOM 1847 C C . PRO A 1 231 ? -1.587 -12.922 -13.757 1.00 94.44 231 PRO A C 1
ATOM 1849 O O . PRO A 1 231 ? -2.749 -12.521 -13.660 1.00 94.44 231 PRO A O 1
ATOM 1852 N N . LEU A 1 232 ? -1.274 -14.219 -13.826 1.00 94.38 232 LEU A N 1
ATOM 1853 C CA . LEU A 1 232 ? -2.279 -15.287 -13.746 1.00 94.38 232 LEU A CA 1
ATOM 1854 C C . LEU A 1 232 ? -2.905 -15.381 -12.350 1.00 94.38 232 LEU A C 1
ATOM 1856 O O . LEU A 1 232 ? -4.110 -15.573 -12.219 1.00 94.38 232 LEU A O 1
ATOM 1860 N N . VAL A 1 233 ? -2.077 -15.225 -11.316 1.00 94.12 233 VAL A N 1
ATOM 1861 C CA . VAL A 1 233 ? -2.502 -15.192 -9.916 1.00 94.12 233 VAL A CA 1
ATOM 1862 C C . VAL A 1 233 ? -2.515 -13.738 -9.466 1.00 94.12 233 VAL A C 1
ATOM 1864 O O . VAL A 1 233 ? -1.484 -13.070 -9.478 1.00 94.12 233 VAL A O 1
ATOM 1867 N N . THR A 1 234 ? -3.690 -13.247 -9.084 1.00 93.44 234 THR A N 1
ATOM 1868 C CA . THR A 1 234 ? -3.900 -11.859 -8.655 1.00 93.44 234 THR A CA 1
ATOM 1869 C C . THR A 1 234 ? -4.417 -11.801 -7.230 1.00 93.44 234 THR A C 1
ATOM 1871 O O . THR A 1 234 ? -5.274 -12.600 -6.851 1.00 93.44 234 THR A O 1
ATOM 1874 N N . THR A 1 235 ? -3.976 -10.805 -6.465 1.00 93.31 235 THR A N 1
ATOM 1875 C CA . THR A 1 235 ? -4.617 -10.446 -5.194 1.00 93.31 235 THR A CA 1
ATOM 1876 C C . THR A 1 235 ? -5.816 -9.532 -5.457 1.00 93.31 235 THR A C 1
ATOM 1878 O O . THR A 1 235 ? -5.880 -8.863 -6.489 1.00 93.31 235 THR A O 1
ATOM 1881 N N . ARG A 1 236 ? -6.770 -9.458 -4.521 1.00 91.56 236 ARG A N 1
ATOM 1882 C CA . ARG A 1 236 ? -7.900 -8.513 -4.634 1.00 91.56 236 ARG A CA 1
ATOM 1883 C C . ARG A 1 236 ? -7.432 -7.052 -4.652 1.00 91.56 236 ARG A C 1
ATOM 1885 O O . ARG A 1 236 ? -7.969 -6.240 -5.390 1.00 91.56 236 ARG A O 1
ATOM 1892 N N . ALA A 1 237 ? -6.362 -6.734 -3.921 1.00 91.12 237 ALA A N 1
ATOM 1893 C CA . ALA A 1 237 ? -5.783 -5.391 -3.896 1.00 91.12 237 ALA A CA 1
ATOM 1894 C C . ALA A 1 237 ? -5.276 -4.916 -5.274 1.00 91.12 237 ALA A C 1
ATOM 1896 O O . ALA A 1 237 ? -5.342 -3.726 -5.571 1.00 91.12 237 ALA A O 1
ATOM 1897 N N . MET A 1 238 ? -4.828 -5.827 -6.152 1.00 92.38 238 MET A N 1
ATOM 1898 C CA . MET A 1 238 ? -4.384 -5.474 -7.511 1.00 92.38 238 MET A CA 1
ATOM 1899 C C . MET A 1 238 ? -5.483 -4.847 -8.375 1.00 92.38 238 MET A C 1
ATOM 1901 O O . MET A 1 238 ? -5.168 -4.144 -9.337 1.00 92.38 238 MET A O 1
ATOM 1905 N N . GLU A 1 239 ? -6.751 -5.127 -8.073 1.00 89.25 239 GLU A N 1
ATOM 1906 C CA . GLU A 1 239 ? -7.886 -4.536 -8.776 1.00 89.25 239 GLU A CA 1
ATOM 1907 C C . GLU A 1 239 ? -8.004 -3.043 -8.461 1.00 89.25 239 GLU A C 1
ATOM 1909 O O . GLU A 1 239 ? -8.038 -2.229 -9.383 1.00 89.25 239 GLU A O 1
ATOM 1914 N N . HIS A 1 240 ? -7.931 -2.686 -7.176 1.00 90.06 240 HIS A N 1
ATOM 1915 C CA . HIS A 1 240 ? -7.964 -1.298 -6.707 1.00 90.06 240 HIS A CA 1
ATOM 1916 C C . HIS A 1 240 ? -6.707 -0.504 -7.088 1.00 90.06 240 HIS A C 1
ATOM 1918 O O . HIS A 1 240 ? -6.777 0.699 -7.307 1.00 90.06 240 HIS A O 1
ATOM 1924 N N . LEU A 1 241 ? -5.555 -1.170 -7.211 1.00 90.50 241 LEU A N 1
ATOM 1925 C CA . LEU A 1 241 ? -4.299 -0.545 -7.645 1.00 90.50 241 LEU A CA 1
ATOM 1926 C C . LEU A 1 241 ? -4.170 -0.412 -9.170 1.00 90.50 241 LEU A C 1
ATOM 1928 O O . LEU A 1 241 ? -3.129 0.026 -9.657 1.00 90.50 241 LEU A O 1
ATOM 1932 N N . HIS A 1 242 ? -5.173 -0.851 -9.935 1.00 92.00 242 HIS A N 1
ATOM 1933 C CA . HIS A 1 242 ? -5.144 -0.893 -11.401 1.00 92.00 242 HIS A CA 1
ATOM 1934 C C . HIS A 1 242 ? -3.942 -1.658 -11.993 1.00 92.00 242 HIS A C 1
ATOM 1936 O O . HIS A 1 242 ? -3.594 -1.497 -13.165 1.00 92.00 242 HIS A O 1
ATOM 1942 N N . PHE A 1 243 ? -3.352 -2.587 -11.232 1.00 92.00 243 PHE A N 1
ATOM 1943 C CA . PHE A 1 243 ? -2.181 -3.361 -11.662 1.00 92.00 243 PHE A CA 1
ATOM 1944 C C . PHE A 1 243 ? -2.502 -4.286 -12.847 1.00 92.00 243 PHE A C 1
ATOM 1946 O O . PHE A 1 243 ? -1.648 -4.596 -13.674 1.00 92.00 243 PHE A O 1
ATOM 1953 N N . ARG A 1 244 ? -3.770 -4.704 -12.984 1.00 89.75 244 ARG A N 1
ATOM 1954 C CA . ARG A 1 244 ? -4.238 -5.467 -14.155 1.00 89.75 244 ARG A CA 1
ATOM 1955 C C . ARG A 1 244 ? -4.265 -4.624 -15.431 1.00 89.75 244 ARG A C 1
ATOM 1957 O O . ARG A 1 244 ? -4.217 -5.197 -16.514 1.00 89.75 244 ARG A O 1
ATOM 1964 N N . GLN A 1 245 ? -4.414 -3.306 -15.323 1.00 91.81 245 GLN A N 1
ATOM 1965 C CA . GLN A 1 245 ? -4.469 -2.404 -16.476 1.00 91.81 245 GLN A CA 1
ATOM 1966 C C . GLN A 1 245 ? -3.059 -2.016 -16.927 1.00 91.81 245 GLN A C 1
ATOM 1968 O O . GLN A 1 245 ? -2.787 -2.007 -18.124 1.00 91.81 245 GLN A O 1
ATOM 1973 N N . LEU A 1 246 ? -2.157 -1.784 -15.968 1.00 93.94 246 LEU A N 1
ATOM 1974 C CA . LEU A 1 246 ? -0.753 -1.448 -16.201 1.00 93.94 246 LEU A CA 1
ATOM 1975 C C . LEU A 1 246 ? 0.178 -2.501 -15.568 1.00 93.94 246 LEU A C 1
ATOM 1977 O O . LEU A 1 246 ? 0.776 -2.250 -14.521 1.00 93.94 246 LEU A O 1
ATOM 1981 N N . PRO A 1 247 ? 0.293 -3.702 -16.169 1.00 93.75 247 PRO A N 1
ATOM 1982 C CA . PRO A 1 247 ? 1.137 -4.748 -15.614 1.00 93.75 247 PRO A CA 1
ATOM 1983 C C . PRO A 1 247 ? 2.631 -4.466 -15.814 1.00 93.75 247 PRO A C 1
ATOM 1985 O O . PRO A 1 247 ? 3.063 -3.921 -16.834 1.00 93.75 247 PRO A O 1
ATOM 1988 N N . ALA A 1 248 ? 3.430 -4.922 -14.849 1.00 91.94 248 ALA A N 1
ATOM 1989 C CA . ALA A 1 248 ? 4.888 -4.820 -14.846 1.00 91.94 248 ALA A CA 1
ATOM 1990 C C . ALA A 1 248 ? 5.545 -6.210 -14.885 1.00 91.94 248 ALA A C 1
ATOM 1992 O O . ALA A 1 248 ? 6.164 -6.654 -13.920 1.00 91.94 248 ALA A O 1
ATOM 1993 N N . GLY A 1 249 ? 5.349 -6.933 -15.990 1.00 93.00 249 GLY A N 1
ATOM 1994 C CA . GLY A 1 249 ? 5.937 -8.257 -16.185 1.00 93.00 249 GLY A CA 1
ATOM 1995 C C . GLY A 1 249 ? 5.340 -9.033 -17.357 1.00 93.00 249 GLY A C 1
ATOM 1996 O O . GLY A 1 249 ? 4.444 -8.557 -18.055 1.00 93.00 249 GLY A O 1
ATOM 1997 N N . SER A 1 250 ? 5.847 -10.246 -17.566 1.00 93.81 250 SER A N 1
ATOM 1998 C CA . SER A 1 250 ? 5.305 -11.221 -18.515 1.00 93.81 250 SER A CA 1
ATOM 1999 C C . SER A 1 250 ? 5.185 -12.590 -17.841 1.00 93.81 250 SER A C 1
ATOM 2001 O O . SER A 1 250 ? 5.977 -12.915 -16.956 1.00 93.81 250 SER A O 1
ATOM 2003 N N . ASN A 1 251 ? 4.184 -13.389 -18.222 1.00 95.25 251 ASN A N 1
ATOM 2004 C CA . ASN A 1 251 ? 4.044 -14.743 -17.696 1.00 95.25 251 ASN A CA 1
ATOM 2005 C C . ASN A 1 251 ? 5.030 -15.665 -18.423 1.00 95.25 251 ASN A C 1
ATOM 2007 O O . ASN A 1 251 ? 5.062 -15.712 -19.655 1.00 95.25 251 ASN A O 1
ATOM 2011 N N . ALA A 1 252 ? 5.819 -16.416 -17.658 1.00 94.88 252 ALA A N 1
ATOM 2012 C CA . ALA A 1 252 ? 6.803 -17.358 -18.174 1.00 94.88 252 ALA A CA 1
ATOM 2013 C C . ALA A 1 252 ? 6.411 -18.796 -17.820 1.00 94.88 252 ALA A C 1
ATOM 2015 O O . ALA A 1 252 ? 5.891 -19.055 -16.735 1.00 94.88 252 ALA A O 1
ATOM 2016 N N . ILE A 1 253 ? 6.705 -19.741 -18.714 1.00 96.06 253 ILE A N 1
ATOM 2017 C CA . ILE A 1 253 ? 6.681 -21.167 -18.378 1.00 96.06 253 ILE A CA 1
ATOM 2018 C C . ILE A 1 253 ? 8.027 -21.489 -17.732 1.00 96.06 253 ILE A C 1
ATOM 2020 O O . ILE A 1 253 ? 9.066 -21.365 -18.379 1.00 96.06 253 ILE A O 1
ATOM 2024 N N . VAL A 1 254 ? 8.003 -21.878 -16.459 1.00 95.56 254 VAL A N 1
ATOM 2025 C CA . VAL A 1 254 ? 9.205 -22.138 -15.658 1.00 95.56 254 VAL A CA 1
ATOM 2026 C C . VAL A 1 254 ? 9.289 -23.626 -15.340 1.00 95.56 254 VAL A C 1
ATOM 2028 O O . VAL A 1 254 ? 8.315 -24.219 -14.882 1.00 95.56 254 VAL A O 1
ATOM 2031 N N . ALA A 1 255 ? 10.460 -24.223 -15.564 1.00 95.44 255 ALA A N 1
ATOM 2032 C CA . ALA A 1 255 ? 10.773 -25.588 -15.157 1.00 95.44 255 ALA A CA 1
ATOM 2033 C C . ALA A 1 255 ? 11.880 -25.563 -14.095 1.00 95.44 255 ALA A C 1
ATOM 2035 O O . ALA A 1 255 ? 12.944 -24.988 -14.320 1.00 95.44 255 ALA A O 1
ATOM 2036 N N . ILE A 1 256 ? 11.629 -26.190 -12.944 1.00 95.75 256 ILE A N 1
ATOM 2037 C CA . ILE A 1 256 ? 12.602 -26.315 -11.854 1.00 95.75 256 ILE A CA 1
ATOM 2038 C C . ILE A 1 256 ? 13.281 -27.675 -12.003 1.00 95.75 256 ILE A C 1
ATOM 2040 O O . ILE A 1 256 ? 12.696 -28.706 -11.679 1.00 95.75 256 ILE A O 1
ATOM 2044 N N . ALA A 1 257 ? 14.497 -27.684 -12.545 1.00 94.31 257 ALA A N 1
ATOM 2045 C CA . ALA A 1 257 ? 15.275 -28.900 -12.746 1.00 94.31 257 ALA A CA 1
ATOM 2046 C C . ALA A 1 257 ? 16.777 -28.604 -12.715 1.00 94.31 257 ALA A C 1
ATOM 2048 O O . ALA A 1 257 ? 17.221 -27.537 -13.142 1.00 94.31 257 ALA A O 1
ATOM 2049 N N . CYS A 1 258 ? 17.578 -29.568 -12.268 1.00 94.25 258 CYS A N 1
ATOM 2050 C CA . CYS A 1 258 ? 19.026 -29.522 -12.442 1.00 94.25 258 CYS A CA 1
ATOM 2051 C C . CYS A 1 258 ? 19.350 -29.892 -13.894 1.00 94.25 258 CYS A C 1
ATOM 2053 O O . CYS A 1 258 ? 19.168 -31.042 -14.292 1.00 94.25 258 CYS A O 1
ATOM 2055 N N . TYR A 1 259 ? 19.802 -28.926 -14.697 1.00 92.25 259 TYR A N 1
ATOM 2056 C CA . TYR A 1 259 ? 20.062 -29.141 -16.120 1.00 92.25 259 TYR A CA 1
ATOM 2057 C C . TYR A 1 259 ? 21.343 -28.434 -16.552 1.00 92.25 259 TYR A C 1
ATOM 2059 O O . TYR A 1 259 ? 21.502 -27.241 -16.311 1.00 92.25 259 TYR A O 1
ATOM 2067 N N . SER A 1 260 ? 22.243 -29.144 -17.239 1.00 90.69 260 SER A N 1
ATOM 2068 C CA . SER A 1 260 ? 23.499 -28.638 -17.837 1.00 90.69 260 SER A CA 1
ATOM 2069 C C . SER A 1 260 ? 24.536 -27.996 -16.895 1.00 90.69 260 SER A C 1
ATOM 2071 O O . SER A 1 260 ? 25.645 -27.725 -17.336 1.00 90.69 260 SER A O 1
ATOM 2073 N N . GLY A 1 261 ? 24.210 -27.750 -15.623 1.00 90.81 261 GLY A N 1
ATOM 2074 C CA . GLY A 1 261 ? 25.095 -27.088 -14.656 1.00 90.81 261 GLY A CA 1
ATOM 2075 C C . GLY A 1 261 ? 25.140 -25.558 -14.776 1.00 90.81 261 GLY A C 1
ATOM 2076 O O . GLY A 1 261 ? 25.568 -24.900 -13.840 1.00 90.81 261 GLY A O 1
ATOM 2077 N N . TYR A 1 262 ? 24.627 -24.978 -15.866 1.00 92.38 262 TYR A N 1
ATOM 2078 C CA . TYR A 1 262 ? 24.576 -23.525 -16.091 1.00 92.38 262 TYR A CA 1
ATOM 2079 C C . TYR A 1 262 ? 23.451 -22.792 -15.342 1.00 92.38 262 TYR A C 1
ATOM 2081 O O . TYR A 1 262 ? 23.216 -21.625 -15.619 1.00 92.38 262 TYR A O 1
ATOM 2089 N N . ASN A 1 263 ? 22.725 -23.460 -14.442 1.00 93.25 263 ASN A N 1
ATOM 2090 C CA . ASN A 1 263 ? 21.661 -22.871 -13.619 1.00 93.25 263 ASN A CA 1
ATOM 2091 C C . ASN A 1 263 ? 21.954 -22.960 -12.106 1.00 93.25 263 ASN A C 1
ATOM 2093 O O . ASN A 1 263 ? 21.043 -23.140 -11.299 1.00 93.25 263 ASN A O 1
ATOM 2097 N N . GLN A 1 264 ? 23.236 -22.925 -11.735 1.00 92.94 264 GLN A N 1
ATOM 2098 C CA . GLN A 1 264 ? 23.718 -22.966 -10.349 1.00 92.94 264 GLN A CA 1
ATOM 2099 C C . GLN A 1 264 ? 23.866 -21.554 -9.759 1.00 92.94 264 GLN A C 1
ATOM 2101 O O . GLN A 1 264 ? 24.029 -20.599 -10.499 1.00 92.94 264 GLN A O 1
ATOM 2106 N N . GLU A 1 265 ? 23.848 -21.404 -8.432 1.00 91.75 265 GLU A N 1
ATOM 2107 C CA . GLU A 1 265 ? 24.139 -20.115 -7.765 1.00 91.75 265 GLU A CA 1
ATOM 2108 C C . GLU A 1 265 ? 23.297 -18.931 -8.296 1.00 91.75 265 GLU A C 1
ATOM 2110 O O . GLU A 1 265 ? 23.817 -17.944 -8.809 1.00 91.75 265 GLU A O 1
ATOM 2115 N N . ASP A 1 266 ? 21.969 -19.051 -8.196 1.00 91.44 266 ASP A N 1
ATOM 2116 C CA . ASP A 1 266 ? 20.986 -18.024 -8.587 1.00 91.44 266 ASP A CA 1
ATOM 2117 C C . ASP A 1 266 ? 20.961 -17.638 -10.082 1.00 91.44 266 ASP A C 1
ATOM 2119 O O . ASP A 1 266 ? 20.247 -16.708 -10.466 1.00 91.44 266 ASP A O 1
ATOM 2123 N N . CYS A 1 267 ? 21.656 -18.370 -10.963 1.00 93.12 267 CYS A N 1
ATOM 2124 C CA . CYS A 1 267 ? 21.507 -18.182 -12.405 1.00 93.12 267 CYS A CA 1
ATOM 2125 C C . CYS A 1 267 ? 20.385 -19.043 -13.013 1.00 93.12 267 CYS A C 1
ATOM 2127 O O . CYS A 1 267 ? 20.029 -20.119 -12.529 1.00 93.12 267 CYS A O 1
ATOM 2129 N N . HIS A 1 268 ? 19.800 -18.545 -14.103 1.00 90.69 268 HIS A N 1
ATOM 2130 C CA . HIS A 1 268 ? 18.680 -19.181 -14.790 1.00 90.69 268 HIS A CA 1
ATOM 2131 C C . HIS A 1 268 ? 18.973 -19.372 -16.284 1.00 90.69 268 HIS A C 1
ATOM 2133 O O . HIS A 1 268 ? 19.451 -18.467 -16.971 1.00 90.69 268 HIS A O 1
ATOM 2139 N N . ASN A 1 269 ? 18.600 -20.533 -16.820 1.00 93.25 269 ASN A N 1
ATOM 2140 C CA . ASN A 1 269 ? 18.687 -20.810 -18.252 1.00 93.25 269 ASN A CA 1
ATOM 2141 C C . ASN A 1 269 ? 17.420 -20.329 -18.969 1.00 93.25 269 ASN A C 1
ATOM 2143 O O . ASN A 1 269 ? 16.307 -20.667 -18.569 1.00 93.25 269 ASN A O 1
ATOM 2147 N N . MET A 1 270 ? 17.588 -19.567 -20.050 1.00 94.25 270 MET A N 1
ATOM 2148 C CA . MET A 1 270 ? 16.485 -18.997 -20.830 1.00 94.25 270 MET A CA 1
ATOM 2149 C C . MET A 1 270 ? 16.398 -19.645 -22.211 1.00 94.25 270 MET A C 1
ATOM 2151 O O . MET A 1 270 ? 17.410 -19.906 -22.857 1.00 94.25 270 MET A O 1
ATOM 2155 N N . ASN A 1 271 ? 15.177 -19.889 -22.689 1.00 95.31 271 ASN A N 1
ATOM 2156 C CA . ASN A 1 271 ? 14.957 -20.435 -24.025 1.00 95.31 271 ASN A CA 1
ATOM 2157 C C . ASN A 1 271 ? 15.193 -19.357 -25.096 1.00 95.31 271 ASN A C 1
ATOM 2159 O O . ASN A 1 271 ? 14.398 -18.421 -25.219 1.00 95.31 271 ASN A O 1
ATOM 2163 N N . GLN A 1 272 ? 16.233 -19.537 -25.915 1.00 96.38 272 GLN A N 1
ATOM 2164 C CA . GLN A 1 272 ? 16.578 -18.612 -26.996 1.00 96.38 272 GLN A CA 1
ATOM 2165 C C . GLN A 1 272 ? 15.414 -18.386 -27.971 1.00 96.38 272 GLN A C 1
ATOM 2167 O O . GLN A 1 272 ? 15.095 -17.245 -28.295 1.00 96.38 272 GLN A O 1
ATOM 2172 N N . SER A 1 273 ? 14.692 -19.443 -28.357 1.00 97.62 273 SER A N 1
ATOM 2173 C CA . SER A 1 273 ? 13.560 -19.316 -29.282 1.00 97.62 273 SER A CA 1
ATOM 2174 C C . SER A 1 273 ? 12.427 -18.444 -28.728 1.00 97.62 273 SER A C 1
ATOM 2176 O O . SER A 1 273 ? 11.681 -17.847 -29.503 1.00 97.62 273 SER A O 1
ATOM 2178 N N . SER A 1 274 ? 12.274 -18.352 -27.403 1.00 96.38 274 SER A N 1
ATOM 2179 C CA . SER A 1 274 ? 11.302 -17.443 -26.779 1.00 96.38 274 SER A CA 1
ATOM 2180 C C . SER A 1 274 ? 11.76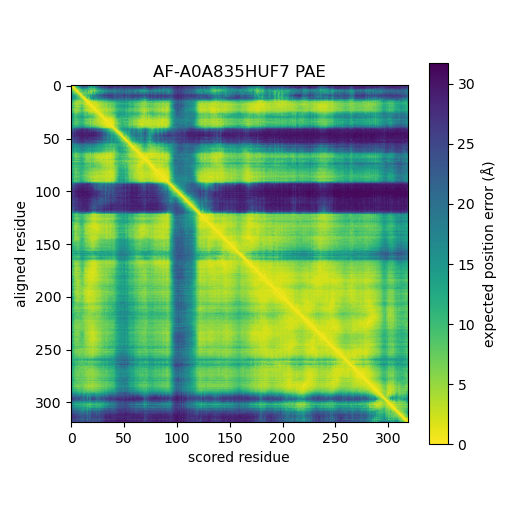4 -15.986 -26.861 1.00 96.38 274 SER A C 1
ATOM 2182 O O . SER A 1 274 ? 10.957 -15.103 -27.153 1.00 96.38 274 SER A O 1
ATOM 2184 N N . ILE A 1 275 ? 13.060 -15.729 -26.658 1.00 95.06 275 ILE A N 1
ATOM 2185 C CA . ILE A 1 275 ? 13.665 -14.389 -26.763 1.00 95.06 275 ILE A CA 1
ATOM 2186 C C . ILE A 1 275 ? 13.582 -13.872 -28.207 1.00 95.06 275 ILE A C 1
ATOM 2188 O O . ILE A 1 275 ? 13.216 -12.714 -28.444 1.00 95.06 275 ILE A O 1
ATOM 2192 N N . ASP A 1 276 ? 13.840 -14.740 -29.185 1.00 96.25 276 ASP A N 1
ATOM 2193 C CA . ASP A 1 276 ? 13.761 -14.405 -30.611 1.00 96.25 276 ASP A CA 1
ATOM 2194 C C . ASP A 1 276 ? 12.342 -13.978 -31.019 1.00 96.25 276 ASP A C 1
ATOM 2196 O O . ASP A 1 276 ? 12.170 -13.062 -31.826 1.00 96.25 276 ASP A O 1
ATOM 2200 N N . ARG A 1 277 ? 11.320 -14.564 -30.381 1.00 95.56 277 ARG A N 1
ATOM 2201 C CA . ARG A 1 277 ? 9.898 -14.213 -30.552 1.00 95.56 277 ARG A CA 1
ATOM 2202 C C . ARG A 1 277 ? 9.457 -12.978 -29.760 1.00 95.56 277 ARG A C 1
ATOM 2204 O O . ARG A 1 277 ? 8.306 -12.571 -29.873 1.00 95.56 277 ARG A O 1
ATOM 2211 N N . GLY A 1 278 ? 10.346 -12.367 -28.980 1.00 93.12 278 GLY A N 1
ATOM 2212 C CA . GLY A 1 278 ? 10.072 -11.120 -28.267 1.00 93.12 278 GLY A CA 1
ATOM 2213 C C . GLY A 1 278 ? 9.761 -11.260 -26.779 1.00 93.12 278 GLY A C 1
ATOM 2214 O O . GLY A 1 278 ? 9.315 -10.282 -26.177 1.00 93.12 278 GLY A O 1
ATOM 2215 N N . PHE A 1 279 ? 10.006 -12.426 -26.169 1.00 94.62 279 PHE A N 1
ATOM 2216 C CA . PHE A 1 279 ? 9.884 -12.586 -24.718 1.00 94.62 279 PHE A CA 1
ATOM 2217 C C . PHE A 1 279 ? 10.775 -11.572 -23.983 1.00 94.62 279 PHE A C 1
ATOM 2219 O O . PHE A 1 279 ? 11.974 -11.488 -24.244 1.00 94.62 279 PHE A O 1
ATOM 2226 N N . SER A 1 280 ? 10.170 -10.794 -23.079 1.00 90.88 280 SER A N 1
ATOM 2227 C CA . SER A 1 280 ? 10.833 -9.787 -22.236 1.00 90.88 280 SER A CA 1
ATOM 2228 C C . SER A 1 280 ? 11.664 -8.722 -22.974 1.00 90.88 280 SER A C 1
ATOM 2230 O O . SER A 1 280 ? 12.599 -8.165 -22.403 1.00 90.88 280 SER A O 1
ATOM 2232 N N . ARG A 1 281 ? 11.316 -8.383 -24.227 1.00 94.88 281 ARG A N 1
ATOM 2233 C CA . ARG A 1 281 ? 11.903 -7.218 -24.917 1.00 94.88 281 ARG A CA 1
ATOM 2234 C C . ARG A 1 281 ? 11.381 -5.908 -24.329 1.00 94.88 281 ARG A C 1
ATOM 2236 O O . ARG A 1 281 ? 10.178 -5.765 -24.110 1.00 94.88 281 ARG A O 1
ATOM 2243 N N . SER A 1 282 ? 12.268 -4.934 -24.145 1.00 94.62 282 SER A N 1
ATOM 2244 C CA . SER A 1 282 ? 11.942 -3.592 -23.653 1.00 94.62 282 SER A CA 1
ATOM 2245 C C . SER A 1 282 ? 12.445 -2.493 -24.595 1.00 94.62 282 SER A C 1
ATOM 2247 O O . SER A 1 282 ? 13.384 -2.680 -25.369 1.00 94.62 282 SER A O 1
ATOM 2249 N N . LEU A 1 283 ? 11.772 -1.347 -24.552 1.00 94.12 283 LEU A N 1
ATOM 2250 C CA . LEU A 1 283 ? 12.196 -0.080 -25.131 1.00 94.12 283 LEU A CA 1
ATOM 2251 C C . LEU A 1 283 ? 12.921 0.732 -24.064 1.00 94.12 283 LEU A C 1
ATOM 2253 O O . LEU A 1 283 ? 12.453 0.821 -22.927 1.00 94.12 283 LEU A O 1
ATOM 2257 N N . PHE A 1 284 ? 14.025 1.356 -24.461 1.00 95.25 284 PHE A N 1
ATOM 2258 C CA . PHE A 1 284 ? 14.770 2.294 -23.637 1.00 95.25 284 PHE A CA 1
ATOM 2259 C C . PHE A 1 284 ? 14.705 3.686 -24.261 1.00 95.25 284 PHE A C 1
ATOM 2261 O O . PHE A 1 284 ? 15.126 3.878 -25.402 1.00 95.25 284 PHE A O 1
ATOM 2268 N N . PHE A 1 285 ? 14.190 4.649 -23.502 1.00 94.06 285 PHE A N 1
ATOM 2269 C CA . PHE A 1 285 ? 14.177 6.057 -23.875 1.00 94.06 285 PHE A CA 1
ATOM 2270 C C . PHE A 1 285 ? 15.149 6.824 -22.988 1.00 94.06 285 PHE A C 1
ATOM 2272 O O . PHE A 1 285 ? 15.149 6.661 -21.765 1.00 94.06 285 PHE A O 1
ATOM 2279 N N . ARG A 1 286 ? 15.946 7.694 -23.610 1.00 94.56 286 ARG A N 1
ATOM 2280 C CA . ARG A 1 286 ? 16.811 8.644 -22.918 1.00 94.56 286 ARG A CA 1
ATOM 2281 C C . ARG A 1 286 ? 16.641 10.016 -23.540 1.00 94.56 286 ARG A C 1
ATOM 2283 O O . ARG A 1 286 ? 16.849 10.169 -24.742 1.00 94.56 286 ARG A O 1
ATOM 2290 N N . SER A 1 287 ? 16.260 10.996 -22.733 1.00 91.81 287 SER A N 1
ATOM 2291 C CA . SER A 1 287 ? 16.190 12.385 -23.177 1.00 91.81 287 SER A CA 1
ATOM 2292 C C . SER A 1 287 ? 17.383 13.176 -22.652 1.00 91.81 287 SER A C 1
ATOM 2294 O O . SER A 1 287 ? 17.930 12.903 -21.581 1.00 91.81 287 SER A O 1
ATOM 2296 N N . TYR A 1 288 ? 17.800 14.156 -23.446 1.00 91.12 288 TYR A N 1
ATOM 2297 C CA . TYR A 1 288 ? 18.872 15.082 -23.120 1.00 91.12 288 TYR A CA 1
ATOM 2298 C C . TYR A 1 288 ? 18.306 16.498 -23.187 1.00 91.12 288 TYR A C 1
ATOM 2300 O O . TYR A 1 288 ? 17.534 16.821 -24.090 1.00 91.12 288 TYR A O 1
ATOM 2308 N N . ARG A 1 289 ? 18.683 17.333 -22.218 1.00 89.44 289 ARG A N 1
ATOM 2309 C CA . ARG A 1 289 ? 18.312 18.748 -22.151 1.00 89.44 289 ARG A CA 1
ATOM 2310 C C . ARG A 1 289 ? 19.588 19.571 -22.207 1.00 89.44 289 ARG A C 1
ATOM 2312 O O . ARG A 1 289 ? 20.509 19.314 -21.434 1.00 89.44 289 ARG A O 1
ATOM 2319 N N . ASP A 1 290 ? 19.616 20.549 -23.098 1.00 88.31 290 ASP A N 1
ATOM 2320 C CA . ASP A 1 290 ? 20.649 21.578 -23.138 1.00 88.31 290 ASP A CA 1
ATOM 2321 C C . ASP A 1 290 ? 19.968 22.940 -23.314 1.00 88.31 290 ASP A C 1
ATOM 2323 O O . ASP A 1 290 ? 18.855 23.020 -23.841 1.00 88.31 290 ASP A O 1
ATOM 2327 N N . GLU A 1 291 ? 20.606 23.997 -22.824 1.00 87.06 291 GLU A N 1
ATOM 2328 C CA . GLU A 1 291 ? 20.074 25.363 -22.845 1.00 87.06 291 GLU A CA 1
ATOM 2329 C C . GLU A 1 291 ? 21.177 26.343 -23.225 1.00 87.06 291 GLU A C 1
ATOM 2331 O O . GLU A 1 291 ? 22.307 26.212 -22.759 1.00 87.06 291 GLU A O 1
ATOM 2336 N N . GLU A 1 292 ? 20.834 27.352 -24.024 1.00 86.38 292 GLU A N 1
ATOM 2337 C CA . GLU A 1 292 ? 21.749 28.442 -24.366 1.00 86.38 292 GLU A CA 1
ATOM 2338 C C . GLU A 1 292 ? 22.005 29.318 -23.138 1.00 86.38 292 GLU A C 1
ATOM 2340 O O . GLU A 1 292 ? 21.106 30.025 -22.663 1.00 86.38 292 GLU A O 1
ATOM 2345 N N . LYS A 1 293 ? 23.235 29.319 -22.620 1.00 82.88 293 LYS A N 1
ATOM 2346 C CA . LYS A 1 293 ? 23.605 30.216 -21.524 1.00 82.88 293 LYS A CA 1
ATOM 2347 C C . LYS A 1 293 ? 24.084 31.559 -22.061 1.00 82.88 293 LYS A C 1
ATOM 2349 O O . LYS A 1 293 ? 24.788 31.663 -23.063 1.00 82.88 293 LYS A O 1
ATOM 2354 N N . LYS A 1 294 ? 23.728 32.620 -21.337 1.00 80.69 294 LYS A N 1
ATOM 2355 C CA . LYS A 1 294 ? 24.332 33.948 -21.496 1.00 80.69 294 LYS A CA 1
ATOM 2356 C C . LYS A 1 294 ? 25.381 34.138 -20.406 1.00 80.69 294 LYS A C 1
ATOM 2358 O O . LYS A 1 294 ? 25.031 34.239 -19.231 1.00 80.69 294 LYS A O 1
ATOM 2363 N N . MET A 1 295 ? 26.656 34.182 -20.782 1.00 72.50 295 MET A N 1
ATOM 2364 C CA . MET A 1 295 ? 27.739 34.580 -19.882 1.00 72.50 295 MET A CA 1
ATOM 2365 C C . MET A 1 295 ? 27.969 36.092 -20.002 1.00 72.50 295 MET A C 1
ATOM 2367 O O . MET A 1 295 ? 28.605 36.583 -20.935 1.00 72.50 295 MET A O 1
ATOM 2371 N N . GLY A 1 296 ? 27.443 36.841 -19.031 1.00 73.88 296 GLY A N 1
ATOM 2372 C CA . GLY A 1 296 ? 27.550 38.301 -18.992 1.00 73.88 296 GLY A CA 1
ATOM 2373 C C . GLY A 1 296 ? 26.755 39.001 -20.101 1.00 73.88 296 GLY A C 1
ATOM 2374 O O . GLY A 1 296 ? 25.791 38.460 -20.637 1.00 73.88 296 GLY A O 1
ATOM 2375 N N . THR A 1 297 ? 27.148 40.233 -20.433 1.00 72.19 297 THR A N 1
ATOM 2376 C CA . THR A 1 297 ? 26.424 41.097 -21.387 1.00 72.19 297 THR A CA 1
ATOM 2377 C C . THR A 1 297 ? 26.755 40.805 -22.858 1.00 72.19 297 THR A C 1
ATOM 2379 O O . THR A 1 297 ? 26.033 41.258 -23.739 1.00 72.19 297 THR A O 1
ATOM 2382 N N . LEU A 1 298 ? 27.844 40.076 -23.139 1.00 67.38 298 LEU A N 1
ATOM 2383 C CA . LEU A 1 298 ? 28.443 39.985 -24.481 1.00 67.38 298 LEU A CA 1
ATOM 2384 C C . LEU A 1 298 ? 28.527 38.565 -25.062 1.00 67.38 298 LEU A C 1
ATOM 2386 O O . LEU A 1 298 ? 28.607 38.438 -26.279 1.00 67.38 298 LEU A O 1
ATOM 2390 N N . VAL A 1 299 ? 28.501 37.504 -24.244 1.00 70.88 299 VAL A N 1
ATOM 2391 C CA . VAL A 1 299 ? 28.681 36.125 -24.731 1.00 70.88 299 VAL A CA 1
ATOM 2392 C C . VAL A 1 299 ? 27.370 35.353 -24.608 1.00 70.88 299 VAL A C 1
ATOM 2394 O O . VAL A 1 299 ? 26.928 35.026 -23.505 1.00 70.88 299 VAL A O 1
ATOM 2397 N N . LYS A 1 300 ? 26.739 35.076 -25.752 1.00 78.81 300 LYS A N 1
ATOM 2398 C CA . LYS A 1 300 ? 25.566 34.204 -25.879 1.00 78.81 300 LYS A CA 1
ATOM 2399 C C . LYS A 1 300 ? 26.001 32.901 -26.550 1.00 78.81 300 LYS A C 1
ATOM 2401 O O . LYS A 1 300 ? 26.654 32.943 -27.588 1.00 78.81 300 LYS A O 1
ATOM 2406 N N . GLU A 1 301 ? 25.662 31.771 -25.945 1.00 82.44 301 GLU A N 1
ATOM 2407 C CA . GLU A 1 301 ? 25.767 30.465 -26.596 1.00 82.44 301 GLU A CA 1
ATOM 2408 C C . GLU A 1 301 ? 24.639 30.322 -27.629 1.00 82.44 301 GLU A C 1
ATOM 2410 O O . GLU A 1 301 ? 23.510 30.718 -27.350 1.00 82.44 301 GLU A O 1
ATOM 2415 N N . ASP A 1 302 ? 24.938 29.761 -28.802 1.00 82.00 302 ASP A N 1
ATOM 2416 C CA . ASP A 1 302 ? 23.948 29.480 -29.848 1.00 82.00 302 ASP A CA 1
ATOM 2417 C C . ASP A 1 302 ? 24.039 28.012 -30.276 1.00 82.00 302 ASP A C 1
ATOM 2419 O O . ASP A 1 302 ? 25.135 27.459 -30.445 1.00 82.00 302 ASP A O 1
ATOM 2423 N N . PHE A 1 303 ? 22.885 27.379 -30.502 1.00 85.31 303 PHE A N 1
ATOM 2424 C CA . PHE A 1 303 ? 22.840 26.045 -31.097 1.00 85.31 303 PHE A CA 1
ATOM 2425 C C . PHE A 1 303 ? 23.116 26.101 -32.600 1.00 85.31 303 PHE A C 1
ATOM 2427 O O . PHE A 1 303 ? 22.305 26.571 -33.397 1.00 85.31 303 PHE A O 1
ATOM 2434 N N . GLY A 1 304 ? 24.258 25.553 -33.011 1.00 83.31 304 GLY A N 1
ATOM 2435 C CA . GLY A 1 304 ? 24.646 25.505 -34.413 1.00 83.31 304 GLY A CA 1
ATOM 2436 C C . GLY A 1 304 ? 25.573 24.343 -34.727 1.00 83.31 304 GLY A C 1
ATOM 2437 O O . GLY A 1 304 ? 26.153 23.707 -33.846 1.00 83.31 304 GLY A O 1
ATOM 2438 N N . ARG A 1 305 ? 25.733 24.065 -36.022 1.00 83.06 305 ARG A N 1
ATOM 2439 C CA . ARG A 1 305 ? 26.753 23.128 -36.491 1.00 83.06 305 ARG A CA 1
ATOM 2440 C C . ARG A 1 305 ? 28.124 23.812 -36.371 1.00 83.06 305 ARG A C 1
ATOM 2442 O O . ARG A 1 305 ? 28.321 24.833 -37.028 1.00 83.06 305 ARG A O 1
ATOM 2449 N N . PRO A 1 306 ? 29.073 23.279 -35.583 1.00 81.00 306 PRO A N 1
ATOM 2450 C CA . PRO A 1 306 ? 30.367 23.928 -35.401 1.00 81.00 306 PRO A CA 1
ATOM 2451 C C . PRO A 1 306 ? 31.191 23.900 -36.697 1.00 81.00 306 PRO A C 1
ATOM 2453 O O . PRO A 1 306 ? 31.169 22.905 -37.428 1.00 81.00 306 PRO A O 1
ATOM 2456 N N . ASN A 1 307 ? 31.948 24.971 -36.959 1.00 80.50 307 ASN A N 1
ATOM 2457 C CA . ASN A 1 307 ? 32.907 25.053 -38.066 1.00 80.50 307 ASN A CA 1
ATOM 2458 C C . ASN A 1 307 ? 34.334 25.217 -37.522 1.00 80.50 307 ASN A C 1
ATOM 2460 O O . ASN A 1 307 ? 34.572 26.013 -36.613 1.00 80.50 307 ASN A O 1
ATOM 2464 N N . ARG A 1 308 ? 35.301 24.480 -38.074 1.00 79.00 308 ARG A N 1
ATOM 2465 C CA . ARG A 1 308 ? 36.674 24.424 -37.533 1.00 79.00 308 ARG A CA 1
ATOM 2466 C C . ARG A 1 308 ? 37.408 25.768 -37.574 1.00 79.00 308 ARG A C 1
ATOM 2468 O O . ARG A 1 308 ? 38.316 25.969 -36.781 1.00 79.00 308 ARG A O 1
ATOM 2475 N N . GLU A 1 309 ? 37.007 26.671 -38.462 1.00 77.75 309 GLU A N 1
ATOM 2476 C CA . GLU A 1 309 ? 37.632 27.989 -38.635 1.00 77.75 309 GLU A CA 1
ATOM 2477 C C . GLU A 1 309 ? 37.213 29.000 -37.554 1.00 77.75 309 GLU A C 1
ATOM 2479 O O . GLU A 1 309 ? 38.021 29.826 -37.144 1.00 77.75 309 GLU A O 1
ATOM 2484 N N . ASN A 1 310 ? 35.976 28.898 -37.047 1.00 70.00 310 ASN A N 1
ATOM 2485 C CA . ASN A 1 310 ? 35.371 29.906 -36.164 1.00 70.00 310 ASN A CA 1
ATOM 2486 C C . ASN A 1 310 ? 35.120 29.414 -34.729 1.00 70.00 310 ASN A C 1
ATOM 2488 O O . ASN A 1 310 ? 34.663 30.190 -33.892 1.00 70.00 310 ASN A O 1
ATOM 2492 N N . THR A 1 311 ? 35.385 28.139 -34.427 1.00 68.00 311 THR A N 1
ATOM 2493 C CA . THR A 1 311 ? 35.051 27.541 -33.123 1.00 68.00 311 THR A CA 1
ATOM 2494 C C . THR A 1 311 ? 36.238 26.771 -32.546 1.00 68.00 311 THR A C 1
ATOM 2496 O O . THR A 1 311 ? 36.656 25.761 -33.109 1.00 68.00 311 THR A O 1
ATOM 2499 N N . MET A 1 312 ? 36.760 27.210 -31.393 1.00 63.81 312 MET A N 1
ATOM 2500 C CA . MET A 1 312 ? 37.672 26.396 -30.580 1.00 63.81 312 MET A CA 1
ATOM 2501 C C . MET A 1 312 ? 36.863 25.413 -29.726 1.00 63.81 312 MET A C 1
ATOM 2503 O O . MET A 1 312 ? 35.940 25.810 -29.019 1.00 63.81 312 MET A O 1
ATOM 2507 N N . VAL A 1 313 ? 37.205 24.125 -29.787 1.00 62.41 313 VAL A N 1
ATOM 2508 C CA . VAL A 1 313 ? 36.528 23.072 -29.014 1.00 62.41 313 VAL A CA 1
ATOM 2509 C C . VAL A 1 313 ? 37.010 23.124 -27.563 1.00 62.41 313 VAL A C 1
ATOM 2511 O O . VAL A 1 313 ? 38.144 22.753 -27.281 1.00 62.41 313 VAL A O 1
ATOM 2514 N N . SER A 1 314 ? 36.155 23.569 -26.639 1.00 59.69 314 SER A N 1
ATOM 2515 C CA . SER A 1 314 ? 36.459 23.613 -25.197 1.00 59.69 314 SER A CA 1
ATOM 2516 C C . SER A 1 314 ? 36.091 22.324 -24.446 1.00 59.69 314 SER A C 1
ATOM 2518 O O . SER A 1 314 ? 36.477 22.148 -23.293 1.00 59.69 314 SER A O 1
ATOM 2520 N N . GLY A 1 315 ? 35.384 21.394 -25.093 1.00 57.09 315 GLY A N 1
ATOM 2521 C CA . GLY A 1 315 ? 35.039 20.088 -24.537 1.00 57.09 315 GLY A CA 1
ATOM 2522 C C . GLY A 1 315 ? 34.146 19.286 -25.482 1.00 57.09 315 GLY A C 1
ATOM 2523 O O . GLY A 1 315 ? 33.359 19.852 -26.238 1.00 57.09 315 GLY A O 1
ATOM 2524 N N . VAL A 1 316 ? 34.268 17.958 -25.447 1.00 55.72 316 VAL A N 1
ATOM 2525 C CA . VAL A 1 316 ? 33.401 17.041 -26.198 1.00 55.72 316 VAL A CA 1
ATOM 2526 C C . VAL A 1 316 ? 32.386 16.453 -25.221 1.00 55.72 316 VAL A C 1
ATOM 2528 O O . VAL A 1 316 ? 32.751 15.657 -24.359 1.00 55.72 316 VAL A O 1
ATOM 2531 N N . LYS A 1 317 ? 31.110 16.832 -25.344 1.00 57.38 317 LYS A N 1
ATOM 2532 C CA . LYS A 1 317 ? 30.011 16.094 -24.705 1.00 57.38 317 LYS A CA 1
ATOM 2533 C C . LYS A 1 317 ? 29.663 14.917 -25.622 1.00 57.38 317 LYS A C 1
ATOM 2535 O O . LYS A 1 317 ? 29.064 15.117 -26.674 1.00 57.38 317 LYS A O 1
ATOM 2540 N N . LEU A 1 318 ? 30.102 13.711 -25.265 1.00 46.47 318 LEU A N 1
ATOM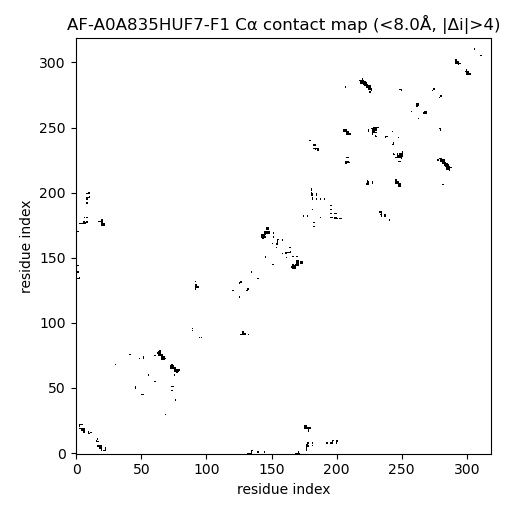 2541 C CA . LEU A 1 318 ? 29.645 12.484 -25.924 1.00 46.47 318 LEU A CA 1
ATOM 2542 C C . LEU A 1 318 ? 28.239 12.165 -25.395 1.00 46.47 318 LEU A C 1
ATOM 2544 O O . LEU A 1 318 ? 28.071 11.988 -24.187 1.00 46.47 318 LEU A O 1
ATOM 2548 N N . PHE A 1 319 ? 27.251 12.162 -26.291 1.00 52.97 319 PHE A N 1
ATOM 2549 C CA . PHE A 1 319 ? 25.859 11.802 -26.006 1.00 52.97 319 PHE A CA 1
ATOM 2550 C C . PHE A 1 319 ? 25.600 10.324 -26.282 1.00 52.97 319 PHE A C 1
ATOM 2552 O O . PHE A 1 319 ? 26.160 9.812 -27.278 1.00 52.97 319 PHE A O 1
#

Solvent-accessible surface area (backbone atoms only — not comparable to full-atom values): 20821 Å² total; per-residue (Å²): 69,86,55,42,57,47,23,90,62,52,76,47,86,86,75,58,77,47,55,11,71,72,57,78,82,86,77,88,75,82,60,62,69,59,51,54,50,50,59,71,68,47,85,64,95,67,81,55,90,81,41,69,83,72,74,64,60,79,83,50,57,86,76,33,45,76,42,67,59,97,83,42,80,75,50,71,35,82,61,56,67,63,53,52,55,49,54,52,49,54,65,30,38,66,82,80,84,72,100,75,89,79,78,84,86,76,73,89,68,69,91,79,77,74,82,77,74,97,71,75,87,50,74,67,53,42,36,46,71,42,79,47,59,91,50,52,76,81,54,47,80,79,52,38,71,32,69,44,69,64,57,55,52,41,20,72,75,39,55,90,81,32,95,58,83,72,65,73,47,60,39,91,53,76,73,47,33,32,15,74,58,51,38,67,46,72,65,61,86,82,45,62,69,71,57,50,20,49,49,35,48,52,58,75,72,53,52,15,52,92,57,92,63,54,89,80,52,88,50,61,69,46,60,36,43,75,70,56,32,60,70,92,75,73,42,78,57,30,64,82,68,42,37,69,79,45,20,58,38,64,88,75,93,81,82,95,72,97,57,98,70,70,48,54,92,93,40,77,82,76,63,63,75,47,46,77,74,50,56,91,42,66,47,79,48,75,53,85,87,85,78,74,53,66,60,74,98,82,44,69,55,75,97,70,85,88,48,84,90,84,49,84,84,90,74,84,86,84,129

Sequence (319 aa):
MLVGIFCMVLQACGLVKNLALMVYITVGSAANPILEFLEEWSTENFEVIPKILREISPAVIPQATKIFVNGCWVGIHRNPEFLVKTLRQLRRQTIEVFPNGKWNGHGFRNPNRVLESAEEGGWHELVEKGYIEYVDTEEEETTMISVTINDLVQARLKPEEAYSETYTHCEIHPSLILGVCASIIPFPDHNQSPRNTYQSAMGKQAMGIYVTNYQLRMDTLAYVLYYPQKPLVTTRAMEHLHFRQLPAGSNAIVAIACYSGYNQEDCHNMNQSSIDRGFSRSLFFRSYRDEEKKMGTLVKEDFGRPNRENTMVSGVKLF

Foldseek 3Di:
DPFLQFAPQAQPPPPDTF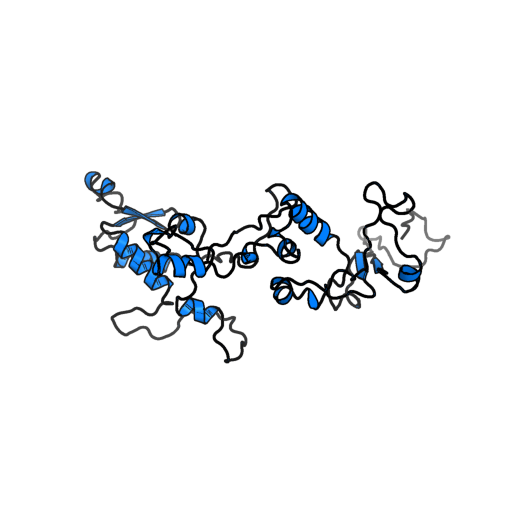GFQPDDDDPDDDCVVVLVVCCVPQPPDDPDPVCQVPPDDPVCVVQWDFDDDPNDTNHTHNCVPVVVVVVLVCQQAVPDDDPDPDDDDDPPDDPPPPDDDPPDDDPVNCSNNNVDDDADPVRVVVAAEAADVVLVVCCVPPVPVHPDVRHPYYDPHPLSNHGPQLQFDFPSVPDDSNVSNVSSVCVVVFAWPPDPCVVVDQDQKHKHAPDAAADPGGGPVCVVVVCRVIPRFDDDDDDDDDPPVQCPDPRDDDDPVCVVVRHRDIDMDHDDDDDWDDDPDPDTDDDDDDDPVPDDDPDDDDD

InterPro domains:
  IPR007120 DNA-directed RNA polymerase, subunit 2, hybrid-binding domain [PF00562] (181-297)
  IPR007646 RNA polymerase Rpb2, domain 4 [PF04566] (67-93)
  IPR007647 RNA polymerase Rpb2, domain 5 [PF04567] (123-174)
  IPR014724 RNA polymerase Rpb2, OB-fold [G3DSA:2.40.50.150] (212-312)
  IPR015712 DNA-directed RNA polymerase, subunit 2 [PTHR20856] (11-311)
  IPR037033 DNA-directed RNA polymerase, subunit 2, hybrid-binding domain superfamily [G3DSA:2.40.270.10] (182-281)

Radius of gyration: 30.97 Å; Cα contacts (8 Å, |Δi|>4): 309; chains: 1; bounding box: 73×71×86 Å

pLDDT: mean 78.88, std 18.17, range [29.83, 97.62]

Secondary structure (DSSP, 8-state):
----SB-S--SSTTTS--B-TT--------SHHHHHHHHHH--S---STTTHHHHS-TTTTTTSEEEEETTEEEEEES-HHHHHHHHHHHHHTTS---TT----S-----TT-----SSS--HHHHHHTTSS----HHHHTT--EESSHHHHHHHHH-GGGSS-S---EE-S-GGGGS-HHHHTSSSGGGS-HHHHHHHHHHGGG--S-S-TTTTT---SEEEEESS----SS--THHHHTTTTTS-------------SSTT-TT-----HHHHHTTTT-EEEEE-------EETTTEE-------TTT---------

Organism: NCBI:txid261450

Nearest PDB structures (foldseek):
  8qeq-assembly1_B  TM=8.653E-01  e=2.058E-26  Sus scrofa domesticus
  8b3d-assembly1_B  TM=8.594E-01  e=1.294E-25  Sus scrofa domesticus
  8k5p-assembly1_B  TM=8.367E-01  e=1.469E-25  Saccharomyces cerevisiae S288C
  7unc-assembly1_B  TM=8.524E-01  e=1.117E-24  Sus scrofa
  9bw0-assembly1_B  TM=8.319E-01  e=1.602E-23  Saccharomyces cerevisiae